Protein AF-A0A821XX60-F1 (afdb_monomer_lite)

Structure (mmCIF, N/CA/C/O backbone):
data_AF-A0A821XX60-F1
#
_entry.id   AF-A0A821XX60-F1
#
loop_
_atom_site.group_PDB
_atom_site.id
_atom_site.type_symbol
_atom_site.label_atom_id
_atom_site.label_alt_id
_atom_site.label_comp_id
_atom_site.label_asym_id
_atom_site.label_entity_id
_atom_site.label_seq_id
_atom_site.pdbx_PDB_ins_code
_atom_site.Cartn_x
_atom_site.Cartn_y
_atom_site.Cartn_z
_atom_site.occupancy
_atom_site.B_iso_or_equiv
_atom_site.auth_seq_id
_atom_site.auth_comp_id
_atom_site.auth_asym_id
_atom_site.auth_atom_id
_atom_site.pdbx_PDB_model_num
ATOM 1 N N . MET A 1 1 ? -17.515 -6.942 8.394 1.00 46.53 1 MET A N 1
ATOM 2 C CA . MET A 1 1 ? -17.947 -6.338 9.679 1.00 46.53 1 MET A CA 1
ATOM 3 C C . MET A 1 1 ? -17.124 -6.850 10.866 1.00 46.53 1 MET A C 1
ATOM 5 O O . MET A 1 1 ? -16.476 -6.029 11.494 1.00 46.53 1 MET A O 1
ATOM 9 N N . LYS A 1 2 ? -17.026 -8.169 11.127 1.00 46.78 2 LYS A N 1
ATOM 10 C CA . LYS A 1 2 ? -16.124 -8.728 12.170 1.00 46.78 2 LYS A CA 1
ATOM 11 C C . LYS A 1 2 ? -14.651 -8.303 12.018 1.00 46.78 2 LYS A C 1
ATOM 13 O O . LYS A 1 2 ? -14.027 -7.899 12.990 1.00 46.78 2 LYS A O 1
ATOM 18 N N . GLU A 1 3 ? -14.122 -8.317 10.793 1.00 57.22 3 GLU A N 1
ATOM 19 C CA . GLU A 1 3 ? -12.751 -7.854 10.503 1.00 57.22 3 GLU A CA 1
ATOM 20 C C . GLU A 1 3 ? -12.551 -6.354 10.753 1.00 57.22 3 GLU A C 1
ATOM 22 O O . GLU A 1 3 ? -11.466 -5.920 11.115 1.00 57.22 3 GLU A O 1
ATOM 27 N N . TRP A 1 4 ? -13.613 -5.562 10.614 1.00 56.38 4 TRP A N 1
ATOM 28 C CA . TRP A 1 4 ? -13.551 -4.116 10.792 1.00 56.38 4 TRP A CA 1
ATOM 29 C C . TRP A 1 4 ? -13.530 -3.721 12.273 1.00 56.38 4 TRP A C 1
ATOM 31 O O . TRP A 1 4 ? -12.749 -2.867 12.675 1.00 56.38 4 TRP A O 1
ATOM 41 N N . VAL A 1 5 ? -14.311 -4.413 13.107 1.00 59.12 5 VAL A N 1
ATOM 42 C CA . VAL A 1 5 ? -14.243 -4.261 14.571 1.00 59.12 5 VAL A CA 1
ATOM 43 C C . VAL A 1 5 ? -12.853 -4.652 15.091 1.00 59.12 5 VAL A C 1
ATOM 45 O O . VAL A 1 5 ? -12.283 -3.941 15.916 1.00 59.12 5 VAL A O 1
ATOM 48 N N . ARG A 1 6 ? -12.257 -5.721 14.541 1.00 63.69 6 ARG A N 1
ATOM 49 C CA . ARG A 1 6 ? -10.877 -6.133 14.851 1.00 63.69 6 ARG A CA 1
ATOM 50 C C . ARG A 1 6 ? -9.850 -5.063 14.462 1.00 63.69 6 ARG A C 1
ATOM 52 O O . ARG A 1 6 ? -9.006 -4.703 15.274 1.00 63.69 6 ARG A O 1
ATOM 59 N N . PHE A 1 7 ? -9.982 -4.505 13.258 1.00 70.00 7 PHE A N 1
ATOM 60 C CA . PHE A 1 7 ? -9.141 -3.414 12.765 1.00 70.00 7 PHE A CA 1
ATOM 61 C C . PHE A 1 7 ? -9.201 -2.164 13.665 1.00 70.00 7 PHE A C 1
ATOM 63 O O . PHE A 1 7 ? -8.168 -1.564 13.962 1.00 70.00 7 PHE A O 1
ATOM 70 N N . LEU A 1 8 ? -10.389 -1.782 14.149 1.00 60.97 8 LEU A N 1
ATOM 71 C CA . LEU A 1 8 ? -10.536 -0.652 15.075 1.00 60.97 8 LEU A CA 1
ATOM 72 C C . LEU A 1 8 ? -9.856 -0.902 16.430 1.00 60.97 8 LEU A C 1
ATOM 74 O O . LEU A 1 8 ? -9.211 0.008 16.957 1.00 60.97 8 LEU A O 1
ATOM 78 N N . ALA A 1 9 ? -9.969 -2.118 16.973 1.00 61.62 9 ALA A N 1
ATOM 79 C CA . ALA A 1 9 ? -9.335 -2.487 18.238 1.00 61.62 9 ALA A CA 1
ATOM 80 C C . ALA A 1 9 ? -7.797 -2.405 18.159 1.00 61.62 9 ALA A C 1
ATOM 82 O O . ALA A 1 9 ? -7.163 -1.855 19.061 1.00 61.62 9 ALA A O 1
ATOM 83 N N . GLU A 1 10 ? -7.206 -2.875 17.055 1.00 62.88 10 GLU A N 1
ATOM 84 C CA . GLU A 1 10 ? -5.754 -2.843 16.819 1.00 62.88 10 GLU A CA 1
ATOM 85 C C . GLU A 1 10 ? -5.210 -1.409 16.675 1.00 62.88 10 GLU A C 1
ATOM 87 O O . GLU A 1 10 ? -4.158 -1.075 17.221 1.00 62.88 10 GLU A O 1
ATOM 92 N N . HIS A 1 11 ? -5.942 -0.518 15.997 1.00 61.44 11 HIS A N 1
ATOM 93 C CA . HIS A 1 11 ? -5.505 0.867 15.784 1.00 61.44 11 HIS A CA 1
ATOM 94 C C . HIS A 1 11 ? -5.699 1.795 16.999 1.00 61.44 11 HIS A C 1
ATOM 96 O O . HIS A 1 11 ? -4.994 2.805 17.114 1.00 61.44 11 HIS A O 1
ATOM 102 N N . HIS A 1 12 ? -6.612 1.473 17.922 1.00 54.31 12 HIS A N 1
ATOM 103 C CA . HIS A 1 12 ? -6.788 2.240 19.160 1.00 54.31 12 HIS A CA 1
ATOM 104 C C . HIS A 1 12 ? -5.606 2.069 20.126 1.00 54.31 12 HIS A C 1
ATOM 106 O O . HIS A 1 12 ? -5.133 3.067 20.667 1.00 54.31 12 HIS A O 1
ATOM 112 N N . ASN A 1 13 ? -5.059 0.855 20.262 1.00 48.47 13 ASN A N 1
ATOM 113 C CA . ASN A 1 13 ? -3.889 0.596 21.115 1.00 48.47 13 ASN A CA 1
ATOM 114 C C . ASN A 1 13 ? -2.672 1.438 20.696 1.00 48.47 13 ASN A C 1
ATOM 116 O O . ASN A 1 13 ? -1.990 2.014 21.541 1.00 48.47 13 ASN A O 1
ATOM 120 N N . ASN A 1 14 ? -2.476 1.616 19.387 1.00 48.28 14 ASN A N 1
ATOM 121 C CA . ASN A 1 14 ? -1.435 2.498 18.851 1.00 48.28 14 ASN A CA 1
ATOM 122 C C . ASN A 1 14 ? -1.703 3.988 19.135 1.00 48.28 14 ASN A C 1
ATOM 124 O O . ASN A 1 14 ? -0.769 4.779 19.206 1.00 48.28 14 ASN A O 1
ATOM 128 N N . SER A 1 15 ? -2.968 4.396 19.284 1.00 46.03 15 SER A N 1
ATOM 129 C CA . SER A 1 15 ? -3.336 5.791 19.576 1.00 46.03 15 SER A CA 1
ATOM 130 C C . SER A 1 15 ? -3.219 6.127 21.070 1.00 46.03 15 SER A C 1
ATOM 132 O O . SER A 1 15 ? -2.835 7.245 21.403 1.00 46.03 15 SER A O 1
ATOM 134 N N . GLN A 1 16 ? -3.515 5.166 21.954 1.00 44.47 16 GLN A N 1
ATOM 135 C CA . GLN A 1 16 ? -3.357 5.283 23.411 1.00 44.47 16 GLN A CA 1
ATOM 136 C C . GLN A 1 16 ? -1.876 5.380 23.813 1.00 44.47 16 GLN A C 1
ATOM 138 O O . GLN A 1 16 ? -1.514 6.305 24.535 1.00 44.47 16 GLN A O 1
ATOM 143 N N . GLN A 1 17 ? -0.996 4.545 23.237 1.00 49.28 17 GLN A N 1
ATOM 144 C CA . GLN A 1 17 ? 0.460 4.658 23.445 1.00 49.28 17 GLN A CA 1
ATOM 145 C C . GLN A 1 17 ? 0.992 6.062 23.108 1.00 49.28 17 GLN A C 1
ATOM 147 O O . GLN A 1 17 ? 1.769 6.639 23.864 1.00 49.28 17 GLN A O 1
ATOM 152 N N . LEU A 1 18 ? 0.507 6.665 22.018 1.00 45.53 18 LEU A N 1
ATOM 153 C CA . LEU A 1 18 ? 0.908 8.014 21.602 1.00 45.53 18 LEU A CA 1
ATOM 154 C C . LEU A 1 18 ? 0.375 9.134 22.518 1.00 45.53 18 LEU A C 1
ATOM 156 O O . LEU A 1 18 ? 0.950 10.225 22.545 1.00 45.53 18 LEU A O 1
ATOM 160 N N . LEU A 1 19 ? -0.730 8.908 23.238 1.00 42.19 19 LEU A N 1
ATOM 161 C CA . LEU A 1 19 ? -1.281 9.853 24.219 1.00 42.19 19 LEU A CA 1
ATOM 162 C C . LEU A 1 19 ? -0.549 9.749 25.565 1.00 42.19 19 LEU A C 1
ATOM 164 O O . LEU A 1 19 ? -0.209 10.781 26.150 1.00 42.19 19 LEU A O 1
ATOM 168 N N . GLU A 1 20 ? -0.225 8.534 26.011 1.00 46.66 20 GLU A N 1
ATOM 169 C CA . GLU A 1 20 ? 0.574 8.283 27.218 1.00 46.66 20 GLU A CA 1
ATOM 170 C C . GLU A 1 20 ? 1.999 8.846 27.088 1.00 46.66 20 GLU A C 1
ATOM 172 O O . GLU A 1 20 ? 2.471 9.557 27.981 1.00 46.66 20 GLU A O 1
ATOM 177 N N . GLU A 1 21 ? 2.648 8.660 25.932 1.00 47.72 21 GLU A N 1
ATOM 178 C CA . GLU A 1 21 ? 3.950 9.270 25.620 1.00 47.72 21 GLU A CA 1
ATOM 179 C C . GLU A 1 21 ? 3.901 10.809 25.640 1.00 47.72 21 GLU A C 1
ATOM 181 O O . GLU A 1 21 ? 4.891 11.478 25.957 1.00 47.72 21 GLU A O 1
ATOM 186 N N . ARG A 1 22 ? 2.747 11.412 25.335 1.00 47.19 22 ARG A N 1
ATOM 187 C CA . ARG A 1 22 ? 2.568 12.871 25.350 1.00 47.19 22 ARG A CA 1
ATOM 188 C C . ARG A 1 22 ? 2.424 13.424 26.763 1.00 47.19 22 ARG A C 1
ATOM 190 O O . ARG A 1 22 ? 3.045 14.440 27.076 1.00 47.19 22 ARG A O 1
ATOM 197 N N . ASN A 1 23 ? 1.651 12.747 27.609 1.00 40.91 23 ASN A N 1
ATOM 198 C CA . ASN A 1 23 ? 1.449 13.144 29.002 1.00 40.91 23 ASN A CA 1
ATOM 199 C C . ASN A 1 23 ? 2.732 12.966 29.828 1.00 40.91 23 ASN A C 1
ATOM 201 O O . ASN A 1 23 ? 3.077 13.843 30.621 1.00 40.91 23 ASN A O 1
ATOM 205 N N . PHE A 1 24 ? 3.511 11.913 29.564 1.00 39.94 24 PHE A N 1
ATOM 206 C CA . PHE A 1 24 ? 4.816 11.701 30.199 1.00 39.94 24 PHE A CA 1
ATOM 207 C C . PHE A 1 24 ? 5.825 12.825 29.875 1.00 39.94 24 PHE A C 1
ATOM 209 O O . PHE A 1 24 ? 6.564 13.300 30.744 1.00 39.94 24 PHE A O 1
ATOM 216 N N . ASN A 1 25 ? 5.810 13.330 28.637 1.00 40.84 25 ASN A N 1
ATOM 217 C CA . ASN A 1 25 ? 6.680 14.430 28.215 1.00 40.84 25 ASN A CA 1
ATOM 218 C C . ASN A 1 25 ? 6.268 15.803 28.783 1.00 40.84 25 ASN A C 1
ATOM 220 O O . ASN A 1 25 ? 7.136 16.651 28.978 1.00 40.84 25 ASN A O 1
ATOM 224 N N . GLN A 1 26 ? 4.986 16.035 29.094 1.00 43.69 26 GLN A N 1
ATOM 225 C CA . GLN A 1 26 ? 4.540 17.294 29.711 1.00 43.69 26 GLN A CA 1
ATOM 226 C C . GLN A 1 26 ? 4.871 17.369 31.208 1.00 43.69 26 GLN A C 1
ATOM 228 O O . GLN A 1 26 ? 5.333 18.413 31.676 1.00 43.69 26 GLN A O 1
ATOM 233 N N . VAL A 1 27 ? 4.729 16.259 31.942 1.00 40.88 27 VAL A N 1
ATOM 234 C CA . VAL A 1 27 ? 5.074 16.186 33.376 1.00 40.88 27 VAL A CA 1
ATOM 235 C C . VAL A 1 27 ? 6.574 16.413 33.600 1.00 40.88 27 VAL A C 1
ATOM 237 O O . VAL A 1 27 ? 6.966 17.116 34.529 1.00 40.88 27 VAL A O 1
ATOM 240 N N . THR A 1 28 ? 7.423 15.922 32.694 1.00 38.03 28 THR A N 1
ATOM 241 C CA . THR A 1 28 ? 8.887 16.062 32.809 1.00 38.03 28 THR A CA 1
ATOM 242 C C . THR A 1 28 ? 9.370 17.507 32.599 1.00 38.03 28 THR A C 1
ATOM 244 O O . THR A 1 28 ? 10.406 17.899 33.129 1.00 38.03 28 THR A O 1
ATOM 247 N N . THR A 1 29 ? 8.613 18.345 31.880 1.00 41.84 29 THR A N 1
ATOM 248 C CA . THR A 1 29 ? 9.009 19.741 31.602 1.00 41.84 29 THR A CA 1
ATOM 249 C C . THR A 1 29 ? 8.655 20.754 32.694 1.00 41.84 29 THR A C 1
ATOM 251 O O . THR A 1 29 ? 9.154 21.876 32.642 1.00 41.84 29 THR A O 1
ATOM 254 N N . GLN A 1 30 ? 7.843 20.396 33.695 1.00 36.28 30 GLN A N 1
ATOM 255 C CA . GLN A 1 30 ? 7.421 21.341 34.744 1.00 36.28 30 GLN A CA 1
ATOM 256 C C . GLN A 1 30 ? 8.256 21.278 36.039 1.00 36.28 30 GLN A C 1
ATOM 258 O O . GLN A 1 30 ? 8.119 22.162 36.880 1.00 36.28 30 GLN A O 1
ATOM 263 N N . SER A 1 31 ? 9.156 20.301 36.207 1.00 35.28 31 SER A N 1
ATOM 264 C CA . SER A 1 31 ? 9.874 20.090 37.482 1.00 35.28 31 SER A CA 1
ATOM 265 C C . SER A 1 31 ? 11.308 20.632 37.561 1.00 35.28 31 SER A C 1
ATOM 267 O O . SER A 1 31 ? 11.978 20.400 38.562 1.00 35.28 31 SER A O 1
ATOM 269 N N . THR A 1 32 ? 11.801 21.393 36.581 1.00 37.06 32 THR A N 1
ATOM 270 C CA . THR A 1 32 ? 13.171 21.946 36.633 1.00 37.06 32 THR A CA 1
ATOM 271 C C . THR A 1 32 ? 13.231 23.415 36.234 1.00 37.06 32 THR A C 1
ATOM 273 O O . THR A 1 32 ? 13.790 23.752 35.196 1.00 37.06 32 THR A O 1
ATOM 276 N N . VAL A 1 33 ? 12.692 24.304 37.073 1.00 33.56 33 VAL A N 1
ATOM 277 C CA . VAL A 1 33 ? 13.124 25.712 37.123 1.00 33.56 33 VAL A CA 1
ATOM 278 C C . VAL A 1 33 ? 13.098 26.194 38.578 1.00 33.56 33 VAL A C 1
ATOM 280 O O . VAL A 1 33 ? 12.162 26.853 39.019 1.00 33.56 33 VAL A O 1
ATOM 283 N N . THR A 1 34 ? 14.141 25.874 39.342 1.00 32.53 34 THR A N 1
ATOM 284 C CA . THR A 1 34 ? 14.516 26.655 40.529 1.00 32.53 34 THR A CA 1
ATOM 285 C C . THR A 1 34 ? 15.652 27.589 40.142 1.00 32.53 34 THR A C 1
ATOM 287 O O . THR A 1 34 ? 16.763 27.156 39.845 1.00 32.53 34 THR A O 1
ATOM 290 N N . PHE A 1 35 ? 15.324 28.879 40.112 1.00 33.50 35 PHE A N 1
ATOM 291 C CA . PHE A 1 35 ? 16.240 29.999 39.942 1.00 33.50 35 PHE A CA 1
ATOM 292 C C . PHE A 1 35 ? 17.265 30.055 41.084 1.00 33.50 35 PHE A C 1
ATOM 294 O O . PHE A 1 35 ? 16.922 29.922 42.258 1.00 33.50 35 PHE A O 1
ATOM 301 N N . SER A 1 36 ? 18.516 30.352 40.746 1.00 32.47 36 SER A N 1
ATOM 302 C CA . SER A 1 36 ? 19.478 30.973 41.657 1.00 32.47 36 SER A CA 1
ATOM 303 C C . SER A 1 36 ? 20.281 31.992 40.859 1.00 32.47 36 SER A C 1
ATOM 305 O O . SER A 1 36 ? 21.117 31.633 40.037 1.00 32.47 36 SER A O 1
ATOM 307 N N . ASN A 1 37 ? 19.960 33.266 41.080 1.00 31.83 37 ASN A N 1
ATOM 308 C CA . ASN A 1 37 ? 20.753 34.409 40.649 1.00 31.83 37 ASN A CA 1
ATOM 309 C C . ASN A 1 37 ? 21.725 34.763 41.775 1.00 31.83 37 ASN A C 1
ATOM 311 O O . ASN A 1 37 ? 21.288 34.930 42.910 1.00 31.83 37 ASN A O 1
ATOM 315 N N . ASN A 1 38 ? 22.999 34.950 41.442 1.00 31.31 38 ASN A N 1
ATOM 316 C CA . ASN A 1 38 ? 23.934 35.775 42.200 1.00 31.31 38 ASN A CA 1
ATOM 317 C C . ASN A 1 38 ? 24.937 36.407 41.218 1.00 31.31 38 ASN A C 1
ATOM 319 O O . ASN A 1 38 ? 25.538 35.686 40.428 1.00 31.31 38 ASN A O 1
ATOM 323 N N . TYR A 1 39 ? 24.991 37.750 41.239 1.00 29.59 39 TYR A N 1
ATOM 324 C CA . TYR A 1 39 ? 26.168 38.644 41.332 1.00 29.59 39 TYR A CA 1
ATOM 325 C C . TYR A 1 39 ? 27.536 38.100 40.832 1.00 29.59 39 TYR A C 1
ATOM 327 O O . TYR A 1 39 ? 27.897 36.978 41.156 1.00 29.59 39 TYR A O 1
ATOM 335 N N . GLN A 1 40 ? 28.414 38.829 40.126 1.00 30.59 40 GLN A N 1
ATOM 336 C CA . GLN A 1 40 ? 28.739 40.264 40.161 1.00 30.59 40 GLN A CA 1
ATOM 337 C C . GLN A 1 40 ? 29.706 40.635 39.007 1.00 30.59 40 GLN A C 1
ATOM 339 O O . GLN A 1 40 ? 30.333 39.753 38.423 1.00 30.59 40 GLN A O 1
ATOM 344 N N . ASP A 1 41 ? 29.803 41.941 38.740 1.00 30.70 41 ASP A N 1
ATOM 345 C CA . ASP A 1 41 ? 30.734 42.673 37.864 1.00 30.70 41 ASP A CA 1
ATOM 346 C C . ASP A 1 41 ? 32.224 42.286 37.965 1.00 30.70 41 ASP A C 1
ATOM 348 O O . ASP A 1 41 ? 32.692 41.915 39.038 1.00 30.70 41 ASP A O 1
ATOM 352 N N . ASP A 1 42 ? 32.980 42.462 36.868 1.00 31.88 42 ASP A N 1
ATOM 353 C CA . ASP A 1 42 ? 33.986 43.544 36.739 1.00 31.88 42 ASP A CA 1
ATOM 354 C C . ASP A 1 42 ? 34.873 43.406 35.474 1.00 31.88 42 ASP A C 1
ATOM 356 O O . ASP A 1 42 ? 35.440 42.347 35.234 1.00 31.88 42 ASP A O 1
ATOM 360 N N . THR A 1 43 ? 35.024 44.529 34.738 1.00 34.69 43 THR A N 1
ATOM 361 C CA . THR A 1 43 ? 36.245 45.104 34.083 1.00 34.69 43 THR A CA 1
ATOM 362 C C . THR A 1 43 ? 37.148 44.217 33.182 1.00 34.69 43 THR A C 1
ATOM 364 O O . THR A 1 43 ? 37.315 43.036 33.412 1.00 34.69 43 THR A O 1
ATOM 367 N N . SER A 1 44 ? 37.891 44.643 32.154 1.00 33.38 44 SER A N 1
ATOM 368 C CA . SER A 1 44 ? 38.169 45.890 31.426 1.00 33.38 44 SER A CA 1
ATOM 369 C C . SER A 1 44 ? 39.169 45.552 30.294 1.00 33.38 44 SER A C 1
ATOM 371 O O . SER A 1 44 ? 40.077 44.767 30.530 1.00 33.38 44 SER A O 1
ATOM 373 N N . ALA A 1 45 ? 39.029 46.223 29.143 1.00 32.81 45 ALA A N 1
ATOM 374 C CA . ALA A 1 45 ? 40.072 46.823 28.283 1.00 32.81 45 ALA A CA 1
ATOM 375 C C . ALA A 1 45 ? 41.244 46.018 27.637 1.00 32.81 45 ALA A C 1
ATOM 377 O O . ALA A 1 45 ? 41.962 45.286 28.304 1.00 32.81 45 ALA A O 1
ATOM 378 N N . LEU A 1 46 ? 41.519 46.411 26.369 1.00 34.22 46 LEU A N 1
ATOM 379 C CA . LEU A 1 46 ? 42.802 46.391 25.613 1.00 34.22 46 LEU A CA 1
ATOM 380 C C . LEU A 1 46 ? 43.292 44.997 25.137 1.00 34.22 46 LEU A C 1
ATOM 382 O O . LEU A 1 46 ? 43.085 44.002 25.806 1.00 34.22 46 LEU A O 1
ATOM 386 N N . ASP A 1 47 ? 43.943 44.789 23.992 1.00 31.64 47 ASP A N 1
ATOM 387 C CA . ASP A 1 47 ? 44.442 45.665 22.939 1.00 31.64 47 ASP A CA 1
ATOM 388 C C . ASP A 1 47 ? 44.667 44.853 21.639 1.00 31.64 47 ASP A C 1
ATOM 390 O O . ASP A 1 47 ? 44.598 43.627 21.591 1.00 31.64 47 ASP A O 1
ATOM 394 N N . SER A 1 48 ? 44.938 45.624 20.603 1.00 31.75 48 SER A N 1
ATOM 395 C CA . SER A 1 48 ? 45.312 45.390 19.210 1.00 31.75 48 SER A CA 1
ATOM 396 C C . SER A 1 48 ? 46.349 44.301 18.803 1.00 31.75 48 SER A C 1
ATOM 398 O O . SER A 1 48 ? 47.287 43.964 19.513 1.00 31.75 48 SER A O 1
ATOM 400 N N . SER A 1 49 ? 46.231 43.908 17.518 1.00 31.42 49 SER A N 1
ATOM 401 C CA . SER A 1 49 ? 47.313 43.843 16.502 1.00 31.42 49 SER A CA 1
ATOM 402 C C . SER A 1 49 ? 47.916 42.492 16.030 1.00 31.42 49 SER A C 1
ATOM 404 O O . SER A 1 49 ? 48.690 41.839 16.717 1.00 31.42 49 SER A O 1
ATOM 406 N N . THR A 1 50 ? 47.711 42.257 14.719 1.00 32.41 50 THR A N 1
ATOM 407 C CA . THR A 1 50 ? 48.669 41.861 13.645 1.00 32.41 50 THR A CA 1
ATOM 408 C C . THR A 1 50 ? 49.199 40.431 13.440 1.00 32.41 50 THR A C 1
ATOM 410 O O . THR A 1 50 ? 49.907 39.898 14.280 1.00 32.41 50 THR A O 1
ATOM 413 N N . ASN A 1 51 ? 49.016 39.995 12.174 1.00 29.38 51 ASN A N 1
ATOM 414 C CA . ASN A 1 51 ? 49.935 39.291 11.251 1.00 29.38 51 ASN A CA 1
ATOM 415 C C . ASN A 1 51 ? 50.482 37.919 11.697 1.00 29.38 51 ASN A C 1
ATOM 417 O O . ASN A 1 51 ? 51.072 37.770 12.752 1.00 29.38 51 ASN A O 1
ATOM 421 N N . SER A 1 52 ? 50.467 36.859 10.890 1.00 33.34 52 SER A N 1
ATOM 422 C CA . SER A 1 52 ? 51.119 36.767 9.575 1.00 33.34 52 SER A CA 1
ATOM 423 C C . SER A 1 52 ? 50.938 35.356 8.996 1.00 33.34 52 SER A C 1
ATOM 425 O O . SER A 1 52 ? 50.829 34.380 9.737 1.00 33.34 52 SER A O 1
ATOM 427 N N . ASP A 1 53 ? 50.940 35.275 7.668 1.00 34.50 53 ASP A N 1
ATOM 428 C CA . ASP A 1 53 ? 51.027 34.060 6.861 1.00 34.50 53 ASP A CA 1
ATOM 429 C C . ASP A 1 53 ? 52.282 33.229 7.163 1.00 34.50 53 ASP A C 1
ATOM 431 O O . ASP A 1 53 ? 53.378 33.785 7.225 1.00 34.50 53 ASP A O 1
ATOM 435 N N . VAL A 1 54 ? 52.156 31.896 7.193 1.00 38.47 54 VAL A N 1
ATOM 436 C CA . VAL A 1 54 ? 53.237 30.988 6.770 1.00 38.47 54 VAL A CA 1
ATOM 437 C C . VAL A 1 54 ? 52.651 29.800 6.005 1.00 38.47 54 VAL A C 1
ATOM 439 O O . VAL A 1 54 ? 51.849 29.016 6.508 1.00 38.47 54 VAL A O 1
ATOM 442 N N . VAL A 1 55 ? 53.105 29.705 4.760 1.00 36.16 55 VAL A N 1
ATOM 443 C CA . VAL A 1 55 ? 52.962 28.620 3.788 1.00 36.16 55 VAL A CA 1
ATOM 444 C C . VAL A 1 55 ? 53.874 27.443 4.164 1.00 36.16 55 VAL A C 1
ATOM 446 O O . VAL A 1 55 ? 55.010 27.672 4.564 1.00 36.16 55 VAL A O 1
ATOM 449 N N . ASN A 1 56 ? 53.413 26.201 3.974 1.00 32.53 56 ASN A N 1
ATOM 450 C CA . ASN A 1 56 ? 54.216 25.052 3.504 1.00 32.53 56 ASN A CA 1
ATOM 451 C C . ASN A 1 56 ? 53.272 23.853 3.289 1.00 32.53 56 ASN A C 1
ATOM 453 O O . ASN A 1 56 ? 52.611 23.405 4.217 1.00 32.53 56 ASN A O 1
ATOM 457 N N . GLU A 1 57 ? 52.933 23.487 2.054 1.00 32.03 57 GLU A N 1
ATOM 458 C CA . GLU A 1 57 ? 53.688 22.658 1.097 1.00 32.03 57 GLU A CA 1
ATOM 459 C C . GLU A 1 57 ? 53.766 21.148 1.422 1.00 32.03 57 GLU A C 1
ATOM 461 O O . GLU A 1 57 ? 54.342 20.732 2.420 1.00 32.03 57 GLU A O 1
ATOM 466 N N . LYS A 1 58 ? 53.316 20.376 0.414 1.00 36.25 58 LYS A N 1
ATOM 467 C CA . LYS A 1 58 ? 53.817 19.075 -0.082 1.00 36.25 58 LYS A CA 1
ATOM 468 C C . LYS A 1 58 ? 53.180 17.756 0.397 1.00 36.25 58 LYS A C 1
ATOM 470 O O . LYS A 1 58 ? 53.482 17.211 1.446 1.00 36.25 58 LYS A O 1
ATOM 475 N N . ASN A 1 59 ? 52.409 17.205 -0.551 1.00 29.77 59 ASN A N 1
ATOM 476 C CA . ASN A 1 59 ? 52.616 15.921 -1.242 1.00 29.77 59 ASN A CA 1
ATOM 477 C C . ASN A 1 59 ? 52.828 14.642 -0.422 1.00 29.77 59 ASN A C 1
ATOM 479 O O . ASN A 1 59 ? 53.923 14.414 0.079 1.00 29.77 59 ASN A O 1
ATOM 483 N N . ILE A 1 60 ? 51.887 13.695 -0.554 1.00 32.16 60 ILE A N 1
ATOM 484 C CA . ILE A 1 60 ? 52.211 12.260 -0.630 1.00 32.16 60 ILE A CA 1
ATOM 485 C C . ILE A 1 60 ? 51.429 11.619 -1.787 1.00 32.16 60 ILE A C 1
ATOM 487 O O . ILE A 1 60 ? 50.208 11.722 -1.888 1.00 32.16 60 ILE A O 1
ATOM 491 N N . ILE A 1 61 ? 52.195 10.983 -2.673 1.00 32.97 61 ILE A N 1
ATOM 492 C CA . ILE A 1 61 ? 51.815 10.253 -3.883 1.00 32.97 61 ILE A CA 1
ATOM 493 C C . ILE A 1 61 ? 51.755 8.748 -3.555 1.00 32.97 61 ILE A C 1
ATOM 495 O O . ILE A 1 61 ? 52.724 8.190 -3.060 1.00 32.97 61 ILE A O 1
ATOM 499 N N . VAL A 1 62 ? 50.606 8.134 -3.858 1.00 30.91 62 VAL A N 1
ATOM 500 C CA . VAL A 1 62 ? 50.387 6.894 -4.642 1.00 30.91 62 VAL A CA 1
ATOM 501 C C . VAL A 1 62 ? 51.134 5.583 -4.275 1.00 30.91 62 VAL A C 1
ATOM 503 O O . VAL A 1 62 ? 52.331 5.433 -4.486 1.00 30.91 62 VAL A O 1
ATOM 506 N N . SER A 1 63 ? 50.299 4.563 -4.005 1.00 30.72 63 SER A N 1
ATOM 507 C CA . SER A 1 63 ? 50.291 3.167 -4.523 1.00 30.72 63 SER A CA 1
ATOM 508 C C . SER A 1 63 ? 50.956 1.976 -3.812 1.00 30.72 63 SER A C 1
ATOM 510 O O . SER A 1 63 ? 52.091 2.046 -3.356 1.00 30.72 63 SER A O 1
ATOM 512 N N . LYS A 1 64 ? 50.216 0.854 -3.987 1.00 33.50 64 LYS A N 1
ATOM 513 C CA . LYS A 1 64 ? 50.528 -0.599 -3.987 1.00 33.50 64 LYS A CA 1
ATOM 514 C C . LYS A 1 64 ? 50.048 -1.313 -2.717 1.00 33.50 64 LYS A C 1
ATOM 516 O O . LYS A 1 64 ? 50.512 -0.991 -1.636 1.00 33.50 64 LYS A O 1
ATOM 521 N N . VAL A 1 65 ? 48.972 -2.117 -2.726 1.00 38.28 65 VAL A N 1
ATOM 522 C CA . VAL A 1 65 ? 48.678 -3.350 -3.503 1.00 38.28 65 VAL A CA 1
ATOM 523 C C . VAL A 1 65 ? 49.865 -4.299 -3.496 1.00 38.28 65 VAL A C 1
ATOM 525 O O . VAL A 1 65 ? 50.798 -4.070 -4.252 1.00 38.28 65 VAL A O 1
ATOM 528 N N . ASP A 1 66 ? 49.783 -5.333 -2.661 1.00 37.28 66 ASP A N 1
ATOM 529 C CA . ASP A 1 66 ? 50.070 -6.710 -3.058 1.00 37.28 66 ASP A CA 1
ATOM 530 C C . ASP A 1 66 ? 49.319 -7.694 -2.146 1.00 37.28 66 ASP A C 1
ATOM 532 O O . ASP A 1 66 ? 49.037 -7.425 -0.976 1.00 37.28 66 ASP A O 1
ATOM 536 N N . GLU A 1 67 ? 48.914 -8.781 -2.788 1.00 40.94 67 GLU A N 1
ATOM 537 C CA . GLU A 1 67 ? 48.026 -9.859 -2.366 1.00 40.94 67 GLU A CA 1
ATOM 538 C C . GLU A 1 67 ? 48.739 -10.941 -1.534 1.00 40.94 67 GLU A C 1
ATOM 540 O O . GLU A 1 67 ? 49.964 -11.042 -1.564 1.00 40.94 67 GLU A O 1
ATOM 545 N N . ASN A 1 68 ? 47.921 -11.774 -0.864 1.00 38.50 68 ASN A N 1
ATOM 546 C CA . ASN A 1 68 ? 48.067 -13.213 -0.527 1.00 38.50 68 ASN A CA 1
ATOM 547 C C . ASN A 1 68 ? 47.566 -13.448 0.911 1.00 38.50 68 ASN A C 1
ATOM 549 O O . ASN A 1 68 ? 48.209 -13.028 1.863 1.00 38.50 68 ASN A O 1
ATOM 553 N N . LYS A 1 69 ? 46.325 -13.889 1.161 1.00 43.69 69 LYS A N 1
ATOM 554 C CA . LYS A 1 69 ? 45.630 -15.147 0.809 1.00 43.69 69 LYS A CA 1
ATOM 555 C C . LYS A 1 69 ? 46.206 -16.358 1.547 1.00 43.69 69 LYS A C 1
ATOM 557 O O . LYS A 1 69 ? 47.140 -16.973 1.061 1.00 43.69 69 LYS A O 1
ATOM 562 N N . GLU A 1 70 ? 45.568 -16.703 2.661 1.00 45.34 70 GLU A N 1
ATOM 563 C CA . GLU A 1 70 ? 45.270 -18.079 3.077 1.00 45.34 70 GLU A CA 1
ATOM 564 C C . GLU A 1 70 ? 44.355 -18.011 4.302 1.00 45.34 70 GLU A C 1
ATOM 566 O O . GLU A 1 70 ? 44.791 -17.599 5.365 1.00 45.34 70 GLU A O 1
ATOM 571 N N . ASN A 1 71 ? 43.081 -18.355 4.119 1.00 41.34 71 ASN A N 1
ATOM 572 C CA . ASN A 1 71 ? 42.217 -18.918 5.153 1.00 41.34 71 ASN A CA 1
ATOM 573 C C . ASN A 1 71 ? 41.295 -19.886 4.408 1.00 41.34 71 ASN A C 1
ATOM 575 O O . ASN A 1 71 ? 40.463 -19.464 3.602 1.00 41.34 71 ASN A O 1
ATOM 579 N N . ASN A 1 72 ? 41.556 -21.177 4.597 1.00 46.94 72 ASN A N 1
ATOM 580 C CA . ASN A 1 72 ? 40.594 -22.234 4.336 1.00 46.94 72 ASN A CA 1
ATOM 581 C C . ASN A 1 72 ? 39.696 -22.272 5.568 1.00 46.94 72 ASN A C 1
ATOM 583 O O . ASN A 1 72 ? 40.127 -22.778 6.601 1.00 46.94 72 ASN A O 1
ATOM 587 N N . ASP A 1 73 ? 38.503 -21.706 5.451 1.00 46.19 73 ASP A N 1
ATOM 588 C CA . ASP A 1 73 ? 37.413 -21.995 6.368 1.00 46.19 73 ASP A CA 1
ATOM 589 C C . ASP A 1 73 ? 36.423 -22.866 5.591 1.00 46.19 73 ASP A C 1
ATOM 591 O O . ASP A 1 73 ? 35.933 -22.486 4.524 1.00 46.19 73 ASP A O 1
ATOM 595 N N . ASP A 1 74 ? 36.251 -24.087 6.095 1.00 51.97 74 ASP A N 1
ATOM 596 C CA . ASP A 1 74 ? 35.202 -25.025 5.720 1.00 51.97 74 ASP A CA 1
ATOM 597 C C . ASP A 1 74 ? 33.855 -24.398 6.107 1.00 51.97 74 ASP A C 1
ATOM 599 O O . ASP A 1 74 ? 33.376 -24.570 7.228 1.00 51.97 74 ASP A O 1
ATOM 603 N N . ASP A 1 75 ? 33.276 -23.620 5.196 1.00 47.75 75 ASP A N 1
ATOM 604 C CA . ASP A 1 75 ? 31.913 -23.122 5.327 1.00 47.75 75 ASP A CA 1
ATOM 605 C C . ASP A 1 75 ? 30.951 -24.166 4.754 1.00 47.75 75 ASP A C 1
ATOM 607 O O . ASP A 1 75 ? 31.042 -24.557 3.588 1.00 47.75 75 ASP A O 1
ATOM 611 N N . ASP A 1 76 ? 30.028 -24.610 5.604 1.00 49.59 76 ASP A N 1
ATOM 612 C CA . ASP A 1 76 ? 28.833 -25.353 5.235 1.00 49.59 76 ASP A CA 1
ATOM 613 C C . ASP A 1 76 ? 28.160 -24.676 4.027 1.00 49.59 76 ASP A C 1
ATOM 615 O O . ASP A 1 76 ? 27.569 -23.600 4.151 1.00 49.59 76 ASP A O 1
ATOM 619 N N . ASP A 1 77 ? 28.259 -25.307 2.851 1.00 51.41 77 ASP A N 1
ATOM 620 C CA . ASP A 1 77 ? 27.536 -24.923 1.639 1.00 51.41 77 ASP A CA 1
ATOM 621 C C . ASP A 1 77 ? 26.026 -25.105 1.886 1.00 51.41 77 ASP A C 1
ATOM 623 O O . ASP A 1 77 ? 25.403 -26.081 1.458 1.00 51.41 77 ASP A O 1
ATOM 627 N N . GLU A 1 78 ? 25.405 -24.153 2.588 1.00 58.22 78 GLU A N 1
ATOM 628 C CA . GLU A 1 78 ? 23.976 -23.906 2.470 1.00 58.22 78 GLU A CA 1
ATOM 629 C C . GLU A 1 78 ? 23.712 -23.614 0.991 1.00 58.22 78 GLU A C 1
ATOM 631 O O . GLU A 1 78 ? 23.989 -22.522 0.486 1.00 58.22 78 GLU A O 1
ATOM 636 N N . GLU A 1 79 ? 23.226 -24.636 0.282 1.00 55.12 79 GLU A N 1
ATOM 637 C CA . GLU A 1 79 ? 22.799 -24.590 -1.112 1.00 55.12 79 GLU A CA 1
ATOM 638 C C . GLU A 1 79 ? 22.021 -23.291 -1.349 1.00 55.12 79 GLU A C 1
ATOM 640 O O . GLU A 1 79 ? 20.884 -23.123 -0.900 1.00 55.12 79 GLU A O 1
ATOM 645 N N . SER A 1 80 ? 22.668 -22.326 -2.012 1.00 58.94 80 SER A N 1
ATOM 646 C CA . SER A 1 80 ? 22.067 -21.024 -2.265 1.00 58.94 80 SER A CA 1
ATOM 647 C C . SER A 1 80 ? 20.778 -21.246 -3.047 1.00 58.94 80 SER A C 1
ATOM 649 O O . SER A 1 80 ? 20.806 -21.609 -4.222 1.00 58.94 80 SER A O 1
ATOM 651 N N . SER A 1 81 ? 19.638 -21.018 -2.394 1.00 78.00 81 SER A N 1
ATOM 652 C CA . SER A 1 81 ? 18.305 -21.233 -2.972 1.00 78.00 81 SER A CA 1
ATOM 653 C C . SER A 1 81 ? 18.059 -20.392 -4.231 1.00 78.00 81 SER A C 1
ATOM 655 O O . SER A 1 81 ? 17.121 -20.648 -4.986 1.00 78.00 81 SER A O 1
ATOM 657 N N . PHE A 1 82 ? 18.903 -19.385 -4.477 1.00 85.44 82 PHE A N 1
ATOM 658 C CA . PHE A 1 82 ? 18.799 -18.491 -5.613 1.00 85.44 82 PHE A CA 1
ATOM 659 C C . PHE A 1 82 ? 19.426 -19.094 -6.884 1.00 85.44 82 PHE A C 1
ATOM 661 O O . PHE A 1 82 ? 20.609 -19.440 -6.896 1.00 85.44 82 PHE A O 1
ATOM 668 N N . PRO A 1 83 ? 18.694 -19.139 -8.009 1.00 85.25 83 PRO A N 1
ATOM 669 C CA . PRO A 1 83 ? 19.188 -19.749 -9.232 1.00 85.25 83 PRO A CA 1
ATOM 670 C C . PRO A 1 83 ? 20.332 -18.937 -9.846 1.00 85.25 83 PRO A C 1
ATOM 672 O O . PRO A 1 83 ? 20.310 -17.705 -9.889 1.00 85.25 83 PRO A O 1
ATOM 675 N N . HIS A 1 84 ? 21.299 -19.635 -10.445 1.00 81.38 84 HIS A N 1
ATOM 676 C CA . HIS A 1 84 ? 22.400 -18.989 -11.168 1.00 81.38 84 HIS A CA 1
ATOM 677 C C . HIS A 1 84 ? 21.893 -18.073 -12.303 1.00 81.38 84 HIS A C 1
ATOM 679 O O . HIS A 1 84 ? 22.452 -17.004 -12.569 1.00 81.38 84 HIS A O 1
ATOM 685 N N . ILE A 1 85 ? 20.779 -18.456 -12.939 1.00 88.06 85 ILE A N 1
ATOM 686 C CA . ILE A 1 85 ? 20.061 -17.658 -13.936 1.00 88.06 85 ILE A CA 1
ATOM 687 C C . ILE A 1 85 ? 18.654 -17.387 -13.413 1.00 88.06 85 ILE A C 1
ATOM 689 O O . ILE A 1 85 ? 17.822 -18.288 -13.346 1.00 88.06 85 ILE A O 1
ATOM 693 N N . TYR A 1 86 ? 18.383 -16.131 -13.076 1.00 93.31 86 TYR A N 1
ATOM 694 C CA . TYR A 1 86 ? 17.071 -15.709 -12.615 1.00 93.31 86 TYR A CA 1
ATOM 695 C C . TYR A 1 86 ? 16.075 -15.653 -13.778 1.00 93.31 86 TYR A C 1
ATOM 697 O O . TYR A 1 86 ? 16.366 -15.095 -14.842 1.00 93.31 86 TYR A O 1
ATOM 705 N N . VAL A 1 87 ? 14.888 -16.210 -13.556 1.00 92.88 87 VAL A N 1
ATOM 706 C CA . VAL A 1 87 ? 13.745 -16.128 -14.468 1.00 92.88 87 VAL A CA 1
ATOM 707 C C . VAL A 1 87 ? 12.707 -15.222 -13.822 1.00 92.88 87 VAL A C 1
ATOM 709 O O . VAL A 1 87 ? 12.462 -15.320 -12.626 1.00 92.88 87 VAL A O 1
ATOM 712 N N . LEU A 1 88 ? 12.128 -14.313 -14.608 1.00 91.50 88 LEU A N 1
ATOM 713 C CA . LEU A 1 88 ? 11.118 -13.390 -14.097 1.00 91.50 88 LEU A CA 1
ATOM 714 C C . LEU A 1 88 ? 9.854 -14.140 -13.646 1.00 91.50 88 LEU A C 1
ATOM 716 O O . LEU A 1 88 ? 9.474 -15.115 -14.299 1.00 91.50 88 LEU A O 1
ATOM 720 N N . PRO A 1 89 ? 9.172 -13.645 -12.598 1.00 91.94 89 PRO A N 1
ATOM 721 C CA . PRO A 1 89 ? 7.907 -14.200 -12.143 1.00 91.94 89 PRO A CA 1
ATOM 722 C C . PRO A 1 89 ? 6.800 -13.964 -13.162 1.00 91.94 89 PRO A C 1
ATOM 724 O O . PRO A 1 89 ? 6.958 -13.212 -14.133 1.00 91.94 89 PRO A O 1
ATOM 727 N N . ASP A 1 90 ? 5.628 -14.535 -12.884 1.00 91.00 90 ASP A N 1
ATOM 728 C CA . ASP A 1 90 ? 4.449 -14.200 -13.662 1.00 91.00 90 ASP A CA 1
ATOM 729 C C . ASP A 1 90 ? 4.093 -12.716 -13.496 1.00 91.00 90 ASP A C 1
ATOM 731 O O . ASP A 1 90 ? 3.750 -12.232 -12.415 1.00 91.00 90 ASP A O 1
ATOM 735 N N . LEU A 1 91 ? 4.234 -11.962 -14.587 1.00 92.06 91 LEU A N 1
ATOM 736 C CA . LEU A 1 91 ? 4.096 -10.512 -14.542 1.00 92.06 91 LEU A CA 1
ATOM 737 C C . LEU A 1 91 ? 2.618 -10.089 -14.483 1.00 92.06 91 LEU A C 1
ATOM 739 O O . LEU A 1 91 ? 1.768 -10.710 -15.132 1.00 92.06 91 LEU A O 1
ATOM 743 N N . PRO A 1 92 ? 2.295 -8.973 -13.799 1.00 91.12 92 PRO A N 1
ATOM 744 C CA . PRO A 1 92 ? 0.948 -8.414 -13.813 1.00 91.12 92 PRO A CA 1
ATOM 745 C C . PRO A 1 92 ? 0.437 -8.188 -15.243 1.00 91.12 92 PRO A C 1
ATOM 747 O O . PRO A 1 92 ? 1.194 -7.737 -16.107 1.00 91.12 92 PRO A O 1
ATOM 750 N N . LEU A 1 93 ? -0.860 -8.424 -15.483 1.00 89.00 93 LEU A N 1
ATOM 751 C CA . LEU A 1 93 ? -1.482 -8.340 -16.818 1.00 89.00 93 LEU A CA 1
ATOM 752 C C . LEU A 1 93 ? -1.143 -7.035 -17.551 1.00 89.00 93 LEU A C 1
ATOM 754 O O . LEU A 1 93 ? -0.808 -7.046 -18.732 1.00 89.00 93 LEU A O 1
ATOM 758 N N . ARG A 1 94 ? -1.153 -5.912 -16.827 1.00 89.19 94 ARG A N 1
ATOM 759 C CA . ARG A 1 94 ? -0.797 -4.597 -17.370 1.00 89.19 94 ARG A CA 1
ATOM 760 C C . ARG A 1 94 ? 0.624 -4.559 -17.939 1.00 89.19 94 ARG A C 1
ATOM 762 O O . ARG A 1 94 ? 0.837 -3.983 -18.996 1.00 89.19 94 ARG A O 1
ATOM 769 N N . ILE A 1 95 ? 1.591 -5.168 -17.257 1.00 93.81 95 ILE A N 1
ATOM 770 C CA . ILE A 1 95 ? 2.980 -5.226 -17.725 1.00 93.81 95 ILE A CA 1
ATOM 771 C C . ILE A 1 95 ? 3.084 -6.124 -18.954 1.00 93.81 95 ILE A C 1
ATOM 773 O O . ILE A 1 95 ? 3.688 -5.719 -19.943 1.00 93.81 95 ILE A O 1
ATOM 777 N N . LYS A 1 96 ? 2.421 -7.288 -18.938 1.00 92.12 96 LYS A N 1
ATOM 778 C CA . LYS A 1 96 ? 2.348 -8.184 -20.102 1.00 92.12 96 LYS A CA 1
ATOM 779 C C . LYS A 1 96 ? 1.786 -7.470 -21.335 1.00 92.12 96 LYS A C 1
ATOM 781 O O . LYS A 1 96 ? 2.342 -7.612 -22.420 1.00 92.12 96 LYS A O 1
ATOM 786 N N . GLN A 1 97 ? 0.733 -6.666 -21.174 1.00 91.56 97 GLN A N 1
ATOM 787 C CA . GLN A 1 97 ? 0.140 -5.879 -22.262 1.00 91.56 97 GLN A CA 1
ATOM 788 C C . GLN A 1 97 ? 1.111 -4.835 -22.826 1.00 91.56 97 GLN A C 1
ATOM 790 O O . GLN A 1 97 ? 1.267 -4.762 -24.040 1.00 91.56 97 GLN A O 1
ATOM 795 N N . ILE A 1 98 ? 1.793 -4.067 -21.969 1.00 91.00 98 ILE A N 1
ATOM 796 C CA . ILE A 1 98 ? 2.771 -3.049 -22.399 1.00 91.00 98 ILE A CA 1
ATOM 797 C C . ILE A 1 98 ? 3.938 -3.706 -23.151 1.00 91.00 98 ILE A C 1
ATOM 799 O O . ILE A 1 98 ? 4.338 -3.231 -24.213 1.00 91.00 98 ILE A O 1
ATOM 803 N N . ILE A 1 99 ? 4.444 -4.836 -22.643 1.00 92.69 99 ILE A N 1
ATOM 804 C CA . ILE A 1 99 ? 5.502 -5.615 -23.305 1.00 92.69 99 ILE A CA 1
ATOM 805 C C . ILE A 1 99 ? 5.018 -6.127 -24.667 1.00 92.69 99 ILE A C 1
ATOM 807 O O . ILE A 1 99 ? 5.722 -5.972 -25.660 1.00 92.69 99 ILE A O 1
ATOM 811 N N . SER A 1 100 ? 3.795 -6.663 -24.738 1.00 90.88 100 SER A N 1
ATOM 812 C CA . SER A 1 100 ? 3.211 -7.183 -25.986 1.00 90.88 100 SER A CA 1
ATOM 813 C C . SER A 1 100 ? 3.010 -6.097 -27.049 1.00 90.88 100 SER A C 1
ATOM 815 O O . SER A 1 100 ? 3.080 -6.385 -28.238 1.00 90.88 100 SER A O 1
ATOM 817 N N . ARG A 1 101 ? 2.780 -4.846 -26.631 1.00 90.94 101 ARG A N 1
ATOM 818 C CA . ARG A 1 101 ? 2.668 -3.679 -27.522 1.00 90.94 101 ARG A CA 1
ATOM 819 C C . ARG A 1 101 ? 4.021 -3.099 -27.945 1.00 90.94 101 ARG A C 1
ATOM 821 O O . ARG A 1 101 ? 4.056 -2.228 -28.807 1.00 90.94 101 ARG A O 1
ATOM 828 N N . GLY A 1 102 ? 5.127 -3.549 -27.349 1.00 87.62 102 GLY A N 1
ATOM 829 C CA . GLY A 1 102 ? 6.464 -3.019 -27.630 1.00 87.62 102 GLY A CA 1
ATOM 830 C C . GLY A 1 102 ? 6.700 -1.602 -27.092 1.00 87.62 102 GLY A C 1
ATOM 831 O O . GLY A 1 102 ? 7.617 -0.914 -27.539 1.00 87.62 102 GLY A O 1
ATOM 832 N N . GLU A 1 103 ? 5.905 -1.146 -26.121 1.00 89.75 103 GLU A N 1
ATOM 833 C CA . GLU A 1 103 ? 5.974 0.205 -25.547 1.00 89.75 103 GLU A CA 1
ATOM 834 C C . GLU A 1 103 ? 7.127 0.330 -24.526 1.00 89.75 103 GLU A C 1
ATOM 836 O O . GLU A 1 103 ? 6.934 0.635 -23.352 1.00 89.75 103 GLU A O 1
ATOM 841 N N . ILE A 1 104 ? 8.371 0.098 -24.959 1.00 86.00 104 ILE A N 1
ATOM 842 C CA . ILE A 1 104 ? 9.562 0.057 -24.083 1.00 86.00 104 ILE A CA 1
ATOM 843 C C . ILE A 1 104 ? 9.771 1.378 -23.318 1.00 86.00 104 ILE A C 1
ATOM 845 O O . ILE A 1 104 ? 10.290 1.389 -22.199 1.00 86.00 104 ILE A O 1
ATOM 849 N N . ASN A 1 105 ? 9.347 2.504 -23.897 1.00 86.88 105 ASN A N 1
ATOM 850 C CA . ASN A 1 105 ? 9.466 3.825 -23.278 1.00 86.88 105 ASN A CA 1
ATOM 851 C C . ASN A 1 105 ? 8.703 3.931 -21.950 1.00 86.88 105 ASN A C 1
ATOM 853 O O . ASN A 1 105 ? 9.150 4.654 -21.060 1.00 86.88 105 ASN A O 1
ATOM 857 N N . GLU A 1 106 ? 7.642 3.140 -21.761 1.00 88.94 106 GLU A N 1
ATOM 858 C CA . GLU A 1 106 ? 6.908 3.046 -20.495 1.00 88.94 106 GLU A CA 1
ATOM 859 C C . GLU A 1 106 ? 7.755 2.462 -19.360 1.00 88.94 106 GLU A C 1
ATOM 861 O O . GLU A 1 106 ? 7.374 2.566 -18.199 1.00 88.94 106 GLU A O 1
ATOM 866 N N . PHE A 1 107 ? 8.922 1.877 -19.642 1.00 89.38 107 PHE A N 1
ATOM 867 C CA . PHE A 1 107 ? 9.846 1.365 -18.628 1.00 89.38 107 PHE A CA 1
ATOM 868 C C . PHE A 1 107 ? 11.046 2.279 -18.371 1.00 89.38 107 PHE A C 1
ATOM 870 O O . PHE A 1 107 ? 11.853 1.970 -17.493 1.00 89.38 107 PHE A O 1
ATOM 877 N N . ARG A 1 108 ? 11.189 3.397 -19.094 1.00 86.25 108 ARG A N 1
ATOM 878 C CA . ARG A 1 108 ? 12.299 4.343 -18.900 1.00 86.25 108 ARG A CA 1
ATOM 879 C C . ARG A 1 108 ? 12.000 5.321 -17.763 1.00 86.25 108 ARG A C 1
ATOM 881 O O . ARG A 1 108 ? 10.873 5.767 -17.588 1.00 86.25 108 ARG A O 1
ATOM 888 N N . GLY A 1 109 ? 13.020 5.698 -16.994 1.00 85.81 109 GLY A N 1
ATOM 889 C CA . GLY A 1 109 ? 12.872 6.712 -15.946 1.00 85.81 109 GLY A CA 1
ATOM 890 C C . GLY A 1 109 ? 11.977 6.271 -14.780 1.00 85.81 109 GLY A C 1
ATOM 891 O O . GLY A 1 109 ? 12.136 5.180 -14.241 1.00 85.81 109 GLY A O 1
ATOM 892 N N . HIS A 1 110 ? 11.101 7.159 -14.302 1.00 84.88 110 HIS A N 1
ATOM 893 C CA . HIS A 1 110 ? 10.295 6.968 -13.081 1.00 84.88 110 HIS A CA 1
ATOM 894 C C . HIS A 1 110 ? 8.811 6.735 -13.400 1.00 84.88 110 HIS A C 1
ATOM 896 O O . HIS A 1 110 ? 7.926 7.416 -12.884 1.00 84.88 110 HIS A O 1
ATOM 902 N N . THR A 1 111 ? 8.531 5.778 -14.278 1.00 91.88 111 THR A N 1
ATOM 903 C CA . THR A 1 111 ? 7.173 5.445 -14.720 1.00 91.88 111 THR A CA 1
ATOM 904 C C . THR A 1 111 ? 6.478 4.447 -13.794 1.00 91.88 111 THR A C 1
ATOM 906 O O . THR A 1 111 ? 7.095 3.718 -13.008 1.00 91.88 111 THR A O 1
ATOM 909 N N . ASN A 1 112 ? 5.150 4.375 -13.913 1.00 91.19 112 ASN A N 1
ATOM 910 C CA . ASN A 1 112 ? 4.354 3.412 -13.158 1.00 91.19 112 ASN A CA 1
ATOM 911 C C . ASN A 1 112 ? 4.630 1.964 -13.600 1.00 91.19 112 ASN A C 1
ATOM 913 O O . ASN A 1 112 ? 4.711 1.083 -12.749 1.00 91.19 112 ASN A O 1
ATOM 917 N N . ALA A 1 113 ? 4.822 1.712 -14.901 1.00 91.94 113 ALA A N 1
ATOM 918 C CA . ALA A 1 113 ? 5.097 0.366 -15.402 1.00 91.94 113 ALA A CA 1
ATOM 919 C C . ALA A 1 113 ? 6.451 -0.166 -14.908 1.00 91.94 113 ALA A C 1
ATOM 921 O O . ALA A 1 113 ? 6.520 -1.297 -14.426 1.00 91.94 113 ALA A O 1
ATOM 922 N N . ARG A 1 114 ? 7.501 0.673 -14.900 1.00 94.50 114 ARG A N 1
ATOM 923 C CA . ARG A 1 114 ? 8.794 0.314 -14.294 1.00 94.50 114 ARG A CA 1
ATOM 924 C C . ARG A 1 114 ? 8.645 -0.029 -12.816 1.00 94.50 114 ARG A C 1
ATOM 926 O O . ARG A 1 114 ? 9.187 -1.032 -12.366 1.00 94.50 114 ARG A O 1
ATOM 933 N N . ARG A 1 115 ? 7.899 0.783 -12.061 1.00 94.44 115 ARG A N 1
ATOM 934 C CA . ARG A 1 115 ? 7.648 0.524 -10.638 1.00 94.44 115 ARG A CA 1
ATOM 935 C C . ARG A 1 115 ? 6.943 -0.817 -10.426 1.00 94.44 115 ARG A C 1
ATOM 937 O O . ARG A 1 115 ? 7.435 -1.611 -9.644 1.00 94.44 115 ARG A O 1
ATOM 944 N N . LEU A 1 116 ? 5.857 -1.082 -11.149 1.00 94.12 116 LEU A N 1
ATOM 945 C CA . LEU A 1 116 ? 5.105 -2.337 -11.038 1.00 94.12 116 LEU A CA 1
ATOM 946 C C . LEU A 1 116 ? 5.951 -3.568 -11.393 1.00 94.12 116 LEU A C 1
ATOM 948 O O . LEU A 1 116 ? 5.833 -4.596 -10.735 1.00 94.12 116 LEU A O 1
ATOM 952 N N . LEU A 1 117 ? 6.823 -3.461 -12.399 1.00 95.88 117 LEU A N 1
ATOM 953 C CA . LEU A 1 117 ? 7.775 -4.521 -12.732 1.00 95.88 117 LEU A CA 1
ATOM 954 C C . LEU A 1 117 ? 8.761 -4.772 -11.581 1.00 95.88 117 LEU A C 1
ATOM 956 O O . LEU A 1 117 ? 8.956 -5.913 -11.175 1.00 95.88 117 LEU A O 1
ATOM 960 N N . LEU A 1 118 ? 9.358 -3.711 -11.029 1.00 96.75 118 LEU A N 1
ATOM 961 C CA . LEU A 1 118 ? 10.271 -3.819 -9.886 1.00 96.75 118 LEU A CA 1
ATOM 962 C C . LEU A 1 118 ? 9.568 -4.350 -8.629 1.00 96.75 118 LEU A C 1
ATOM 964 O O . LEU A 1 118 ? 10.190 -5.063 -7.848 1.00 96.75 118 LEU A O 1
ATOM 968 N N . ASP A 1 119 ? 8.295 -4.005 -8.429 1.00 95.88 119 ASP A N 1
ATOM 969 C 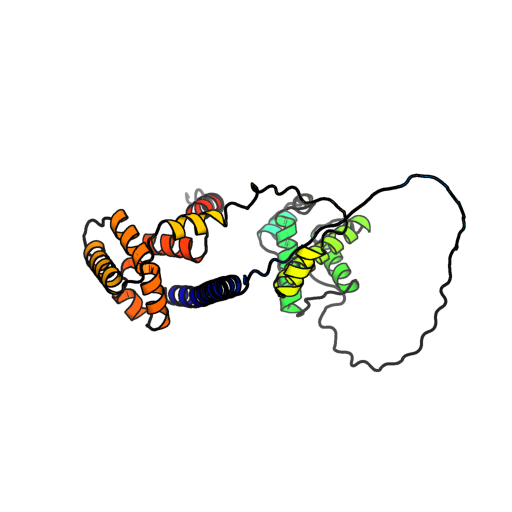CA . ASP A 1 119 ? 7.468 -4.517 -7.336 1.00 95.88 119 ASP A CA 1
ATOM 970 C C . ASP A 1 119 ? 7.254 -6.028 -7.488 1.00 95.88 119 ASP A C 1
ATOM 972 O O . ASP A 1 119 ? 7.512 -6.760 -6.540 1.00 95.88 119 ASP A O 1
ATOM 976 N N . ALA A 1 120 ? 6.885 -6.502 -8.685 1.00 95.56 120 ALA A N 1
ATOM 977 C CA . ALA A 1 120 ? 6.700 -7.928 -8.959 1.00 95.56 120 ALA A CA 1
ATOM 978 C C . ALA A 1 120 ? 7.983 -8.740 -8.717 1.00 95.56 120 ALA A C 1
ATOM 980 O O . ALA A 1 120 ? 7.940 -9.768 -8.048 1.00 95.56 120 ALA A O 1
ATOM 981 N N . ILE A 1 121 ? 9.131 -8.244 -9.194 1.00 96.44 121 ILE A N 1
ATOM 982 C CA . ILE A 1 121 ? 10.438 -8.886 -8.975 1.00 96.44 121 ILE A CA 1
ATOM 983 C C . ILE A 1 121 ? 10.800 -8.891 -7.491 1.00 96.44 121 ILE A C 1
ATOM 985 O O . ILE A 1 121 ? 11.258 -9.899 -6.971 1.00 96.44 121 ILE A O 1
ATOM 989 N N . PHE A 1 122 ? 10.603 -7.773 -6.790 1.00 95.44 122 PHE A N 1
ATOM 990 C CA . PHE A 1 122 ? 10.883 -7.707 -5.358 1.00 95.44 122 PHE A CA 1
ATOM 991 C C . PHE A 1 122 ? 10.041 -8.723 -4.577 1.00 95.44 122 PHE A C 1
ATOM 993 O O . PHE A 1 122 ? 10.578 -9.451 -3.744 1.00 95.44 122 PHE A O 1
ATOM 1000 N N . THR A 1 123 ? 8.737 -8.788 -4.853 1.00 93.44 123 THR A N 1
ATOM 1001 C CA . THR A 1 123 ? 7.817 -9.730 -4.209 1.00 93.44 123 THR A CA 1
ATOM 1002 C C . THR A 1 123 ? 8.217 -11.175 -4.484 1.00 93.44 123 THR A C 1
ATOM 1004 O O . THR A 1 123 ? 8.307 -11.959 -3.549 1.00 93.44 123 THR A O 1
ATOM 1007 N N . ASP A 1 124 ? 8.528 -11.513 -5.731 1.00 94.81 124 ASP A N 1
ATOM 1008 C CA . ASP A 1 124 ? 8.995 -12.849 -6.097 1.00 94.81 124 ASP A CA 1
ATOM 1009 C C . ASP A 1 124 ? 10.286 -13.221 -5.366 1.00 94.81 124 ASP A C 1
ATOM 1011 O O . ASP A 1 124 ? 10.352 -14.238 -4.683 1.00 94.81 124 ASP A O 1
ATOM 1015 N N . VAL A 1 125 ? 11.288 -12.341 -5.409 1.00 93.56 125 VAL A N 1
ATOM 1016 C CA . VAL A 1 125 ? 12.598 -12.627 -4.822 1.00 93.56 125 VAL A CA 1
ATOM 1017 C C . VAL A 1 125 ? 12.529 -12.808 -3.308 1.00 93.56 125 VAL A C 1
ATOM 1019 O O . VAL A 1 125 ? 13.193 -13.676 -2.738 1.00 93.56 125 VAL A O 1
ATOM 1022 N N . THR A 1 126 ? 11.704 -11.996 -2.653 1.00 91.44 126 THR A N 1
ATOM 1023 C CA . THR A 1 126 ? 11.532 -12.057 -1.201 1.00 91.44 126 THR A CA 1
ATOM 1024 C C . THR A 1 126 ? 10.668 -13.225 -0.751 1.00 91.44 126 THR A C 1
ATOM 1026 O O . THR A 1 126 ? 10.935 -13.764 0.314 1.00 91.44 126 THR A O 1
ATOM 1029 N N . ILE A 1 127 ? 9.669 -13.644 -1.530 1.00 89.06 127 ILE A N 1
ATOM 1030 C CA . ILE A 1 127 ? 8.794 -14.764 -1.159 1.00 89.06 127 ILE A CA 1
ATOM 1031 C C . ILE A 1 127 ? 9.416 -16.103 -1.562 1.00 89.06 127 ILE A C 1
ATOM 1033 O O . ILE A 1 127 ? 9.498 -17.007 -0.736 1.00 89.06 127 ILE A O 1
ATOM 1037 N N . GLN A 1 128 ? 9.867 -16.239 -2.810 1.00 88.38 128 GLN A N 1
ATOM 1038 C CA . GLN A 1 128 ? 10.337 -17.512 -3.356 1.00 88.38 128 GLN A CA 1
ATOM 1039 C C . GLN A 1 128 ? 11.725 -17.894 -2.836 1.00 88.38 128 GLN A C 1
ATOM 1041 O O . GLN A 1 128 ? 11.961 -19.061 -2.538 1.00 88.38 128 GLN A O 1
ATOM 1046 N N . TYR A 1 129 ? 12.630 -16.922 -2.700 1.00 89.75 129 TYR A N 1
ATOM 1047 C CA . TYR A 1 129 ? 14.020 -17.179 -2.299 1.00 89.75 129 TYR A CA 1
ATOM 1048 C C . TYR A 1 129 ? 14.353 -16.633 -0.908 1.00 89.75 129 TYR A C 1
ATOM 1050 O O . TYR A 1 129 ? 15.500 -16.722 -0.482 1.00 89.75 129 TYR A O 1
ATOM 1058 N N . SER A 1 130 ? 13.379 -16.042 -0.197 1.00 87.94 130 SER A N 1
ATOM 1059 C CA . SER A 1 130 ? 13.587 -15.424 1.127 1.00 87.94 130 SER A CA 1
ATOM 1060 C C . SER A 1 130 ? 14.739 -14.410 1.161 1.00 87.94 130 SER A C 1
ATOM 1062 O O . SER A 1 130 ? 15.373 -14.172 2.189 1.00 87.94 130 SER A O 1
ATOM 1064 N N . LEU A 1 131 ? 15.009 -13.770 0.020 1.00 89.88 131 LEU A N 1
ATOM 1065 C CA . LEU A 1 131 ? 16.221 -12.992 -0.190 1.00 89.88 131 LEU A CA 1
ATOM 1066 C C . LEU A 1 131 ? 15.943 -11.490 -0.075 1.00 89.88 131 LEU A C 1
ATOM 1068 O O . LEU A 1 131 ? 15.539 -10.825 -1.028 1.00 89.88 131 LEU A O 1
ATOM 1072 N N . LEU A 1 132 ? 16.209 -10.924 1.104 1.00 89.06 132 LEU A N 1
ATOM 1073 C CA . LEU A 1 132 ? 16.034 -9.486 1.358 1.00 89.06 132 LEU A CA 1
ATOM 1074 C C . LEU A 1 132 ? 17.287 -8.651 1.027 1.00 89.06 132 LEU A C 1
ATOM 1076 O O . LEU A 1 132 ? 17.201 -7.439 0.797 1.00 89.06 132 LEU A O 1
ATOM 1080 N N . TYR A 1 133 ? 18.454 -9.298 0.981 1.00 91.44 133 TYR A N 1
ATOM 1081 C CA . TYR A 1 133 ? 19.751 -8.679 0.707 1.00 91.44 133 TYR A CA 1
ATOM 1082 C C . TYR A 1 133 ? 20.443 -9.355 -0.483 1.00 91.44 133 TYR A C 1
ATOM 1084 O O . TYR A 1 133 ? 21.422 -10.064 -0.278 1.00 91.44 133 TYR A O 1
ATOM 1092 N N . PRO A 1 134 ? 19.970 -9.132 -1.726 1.00 93.50 134 PRO A N 1
ATOM 1093 C CA . PRO A 1 134 ? 20.646 -9.703 -2.878 1.00 93.50 134 PRO A CA 1
ATOM 1094 C C . PRO A 1 134 ? 22.101 -9.232 -2.994 1.00 93.50 134 PRO A C 1
ATOM 1096 O O . PRO A 1 134 ? 22.403 -8.060 -2.742 1.00 93.50 134 PRO A O 1
ATOM 1099 N N . ASP A 1 135 ? 22.984 -10.127 -3.420 1.00 93.69 135 ASP A N 1
ATOM 1100 C CA . ASP A 1 135 ? 24.369 -9.841 -3.774 1.00 93.69 135 ASP A CA 1
ATOM 1101 C C . ASP A 1 135 ? 24.479 -9.207 -5.181 1.00 93.69 135 ASP A C 1
ATOM 1103 O O . ASP A 1 135 ? 23.542 -9.195 -5.989 1.00 93.69 135 ASP A O 1
ATOM 1107 N N . LYS A 1 136 ? 25.654 -8.654 -5.502 1.00 93.69 136 LYS A N 1
ATOM 1108 C CA . LYS A 1 136 ? 26.006 -8.075 -6.805 1.00 93.69 136 LYS A CA 1
ATOM 1109 C C . LYS A 1 136 ? 25.687 -9.022 -7.964 1.00 93.69 136 LYS A C 1
ATOM 1111 O O . LYS A 1 136 ? 25.162 -8.572 -8.985 1.00 93.69 136 LYS A O 1
ATOM 1116 N N . SER A 1 137 ? 26.006 -10.307 -7.814 1.00 94.12 137 SER A N 1
ATOM 1117 C CA . SER A 1 137 ? 25.747 -11.342 -8.822 1.00 94.12 137 SER A CA 1
ATOM 1118 C C . SER A 1 137 ? 24.243 -11.517 -9.089 1.00 94.12 137 SER A C 1
ATOM 1120 O O . SER A 1 137 ? 23.807 -11.507 -10.245 1.00 94.12 137 SER A O 1
ATOM 1122 N N . GLN A 1 138 ? 23.440 -11.553 -8.027 1.00 95.00 138 GLN A N 1
ATOM 1123 C CA . GLN A 1 138 ? 21.988 -11.727 -8.069 1.00 95.00 138 GLN A CA 1
ATOM 1124 C C . GLN A 1 138 ? 21.292 -10.509 -8.696 1.00 95.00 138 GLN A C 1
ATOM 1126 O O . GLN A 1 138 ? 20.471 -10.672 -9.600 1.00 95.00 138 GLN A O 1
ATOM 1131 N N . TYR A 1 139 ? 21.688 -9.278 -8.336 1.00 96.50 139 TYR A N 1
ATOM 1132 C CA . TYR A 1 139 ? 21.199 -8.065 -9.017 1.00 96.50 139 TYR A CA 1
ATOM 1133 C C . TYR A 1 139 ? 21.490 -8.074 -10.514 1.00 96.50 139 TYR A C 1
ATOM 1135 O O . TYR A 1 139 ? 20.644 -7.673 -11.316 1.00 96.50 139 TYR A O 1
ATOM 1143 N N . ARG A 1 140 ? 22.680 -8.539 -10.905 1.00 95.50 140 ARG A N 1
ATOM 1144 C CA . ARG A 1 140 ? 23.058 -8.629 -12.314 1.00 95.50 140 ARG A CA 1
ATOM 1145 C C . ARG A 1 140 ? 22.226 -9.676 -13.055 1.00 95.50 140 ARG A C 1
ATOM 1147 O O . ARG A 1 140 ? 21.846 -9.427 -14.197 1.00 95.50 140 ARG A O 1
ATOM 1154 N N . SER A 1 141 ? 21.933 -10.810 -12.418 1.00 95.94 141 SER A N 1
ATOM 1155 C CA . SER A 1 141 ? 21.068 -11.862 -12.968 1.00 95.94 141 SER A CA 1
ATOM 1156 C C . SER A 1 141 ? 19.640 -11.346 -13.194 1.00 95.94 141 SER A C 1
ATOM 1158 O O . SER A 1 141 ? 19.127 -11.417 -14.312 1.00 95.94 141 SER A O 1
ATOM 1160 N N . MET A 1 142 ? 19.057 -10.682 -12.189 1.00 96.81 142 MET A N 1
ATOM 1161 C CA . MET A 1 142 ? 17.741 -10.037 -12.291 1.00 96.81 142 MET A CA 1
ATOM 1162 C C . MET A 1 142 ? 17.684 -8.986 -13.407 1.00 96.81 142 MET A C 1
ATOM 1164 O O . MET A 1 142 ? 16.769 -8.992 -14.229 1.00 96.81 142 MET A O 1
ATOM 1168 N N . ALA A 1 143 ? 18.679 -8.099 -13.484 1.00 96.44 143 ALA A N 1
ATOM 1169 C CA . ALA A 1 143 ? 18.718 -7.055 -14.504 1.00 96.44 143 ALA A CA 1
ATOM 1170 C C . ALA A 1 143 ? 18.820 -7.632 -15.928 1.00 96.44 143 ALA A C 1
ATOM 1172 O O . ALA A 1 143 ? 18.135 -7.157 -16.833 1.00 96.44 143 ALA A O 1
ATOM 1173 N N . LYS A 1 144 ? 19.602 -8.701 -16.134 1.00 95.75 144 LYS A N 1
ATOM 1174 C CA . LYS A 1 144 ? 19.655 -9.409 -17.425 1.00 95.75 144 LYS A CA 1
ATOM 1175 C C . LYS A 1 144 ? 18.302 -10.012 -17.811 1.00 95.75 144 LYS A C 1
ATOM 1177 O O . LYS A 1 144 ? 17.927 -9.939 -18.980 1.00 95.75 144 LYS A O 1
ATOM 1182 N N . ALA A 1 145 ? 17.566 -10.575 -16.851 1.00 95.94 145 ALA A N 1
ATOM 1183 C CA . ALA A 1 145 ? 16.234 -11.125 -17.098 1.00 95.94 145 ALA A CA 1
ATOM 1184 C C . ALA A 1 145 ? 15.241 -10.036 -17.546 1.00 95.94 145 ALA A C 1
AT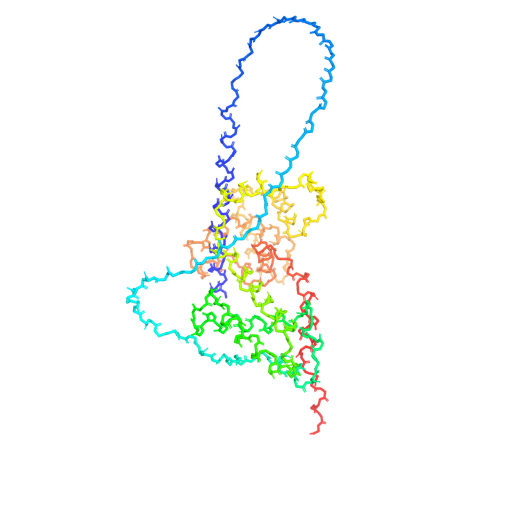OM 1186 O O . ALA A 1 145 ? 14.485 -10.244 -18.496 1.00 95.94 145 ALA A O 1
ATOM 1187 N N . ILE A 1 146 ? 15.310 -8.845 -16.933 1.00 95.44 146 ILE A N 1
ATOM 1188 C CA . ILE A 1 146 ? 14.528 -7.669 -17.348 1.00 95.44 146 ILE A CA 1
ATOM 1189 C C . ILE A 1 146 ? 14.869 -7.254 -18.782 1.00 95.44 146 ILE A C 1
ATOM 1191 O O . ILE A 1 146 ? 13.975 -7.095 -19.608 1.00 95.44 146 ILE A O 1
ATOM 1195 N N . LEU A 1 147 ? 16.154 -7.096 -19.109 1.00 94.31 147 LEU A N 1
ATOM 1196 C CA . LEU A 1 147 ? 16.562 -6.680 -20.456 1.00 94.31 147 LEU A CA 1
ATOM 1197 C C . LEU A 1 147 ? 16.105 -7.679 -21.524 1.00 94.31 147 LEU A C 1
ATOM 1199 O O . LEU A 1 147 ? 15.630 -7.269 -22.583 1.00 94.31 147 LEU A O 1
ATOM 1203 N N . LYS A 1 148 ? 16.171 -8.979 -21.208 1.00 94.06 148 LYS A N 1
ATOM 1204 C CA . LYS A 1 148 ? 15.704 -10.056 -22.085 1.00 94.06 148 LYS A CA 1
ATOM 1205 C C . LYS A 1 148 ? 14.206 -9.953 -22.376 1.00 94.06 148 LYS A C 1
ATOM 1207 O O . LYS A 1 148 ? 13.825 -10.077 -23.532 1.00 94.06 148 LYS A O 1
ATOM 1212 N N . ILE A 1 149 ? 13.359 -9.723 -21.367 1.00 93.12 149 ILE A N 1
ATOM 1213 C CA . ILE A 1 149 ? 11.905 -9.657 -21.594 1.00 93.12 149 ILE A CA 1
ATOM 1214 C C . ILE A 1 149 ? 11.470 -8.362 -22.283 1.00 93.12 149 ILE A C 1
ATOM 1216 O O . ILE A 1 149 ? 10.493 -8.354 -23.024 1.00 93.12 149 ILE A O 1
ATOM 1220 N N . LEU A 1 150 ? 12.199 -7.267 -22.050 1.00 91.44 150 LEU A N 1
ATOM 1221 C CA . LEU A 1 150 ? 11.919 -5.972 -22.666 1.00 91.44 150 LEU A CA 1
ATOM 1222 C C . LEU A 1 150 ? 12.511 -5.839 -24.078 1.00 91.44 150 LEU A C 1
ATOM 1224 O O . LEU A 1 150 ? 12.322 -4.799 -24.703 1.00 91.44 150 LEU A O 1
ATOM 1228 N N . ASN A 1 151 ? 13.227 -6.855 -24.580 1.00 90.44 151 ASN A N 1
ATOM 1229 C CA . ASN A 1 151 ? 13.955 -6.801 -25.853 1.00 90.44 151 ASN A CA 1
ATOM 1230 C C . ASN A 1 151 ? 14.906 -5.590 -25.956 1.00 90.44 151 ASN A C 1
ATOM 1232 O O . ASN A 1 151 ? 15.084 -4.998 -27.020 1.00 90.44 151 ASN A O 1
ATOM 1236 N N . ILE A 1 152 ? 15.534 -5.210 -24.839 1.00 89.75 152 ILE A N 1
ATOM 1237 C CA . ILE A 1 152 ? 16.511 -4.117 -24.800 1.00 89.75 152 ILE A CA 1
ATOM 1238 C C . ILE A 1 152 ? 17.916 -4.718 -24.958 1.00 89.75 152 ILE A C 1
ATOM 1240 O O . ILE A 1 152 ? 18.216 -5.722 -24.303 1.00 89.75 152 ILE A O 1
ATOM 1244 N N . PRO A 1 153 ? 18.795 -4.138 -25.798 1.00 88.25 153 PRO A N 1
ATOM 1245 C CA . PRO A 1 153 ? 20.176 -4.594 -25.903 1.00 88.25 153 PRO A CA 1
ATOM 1246 C C . PRO A 1 153 ? 20.866 -4.586 -24.535 1.00 88.25 153 PRO A C 1
ATOM 1248 O O . PRO A 1 153 ? 20.673 -3.686 -23.723 1.00 88.25 153 PRO A O 1
ATOM 1251 N N . ASN A 1 154 ? 21.679 -5.609 -24.278 1.00 87.62 154 ASN A N 1
ATOM 1252 C CA . ASN A 1 154 ? 22.426 -5.747 -23.030 1.00 87.62 154 ASN A CA 1
ATOM 1253 C C . ASN A 1 154 ? 23.716 -4.917 -23.069 1.00 87.62 154 ASN A C 1
ATOM 1255 O O . ASN A 1 154 ? 24.821 -5.463 -23.058 1.00 87.62 154 ASN A O 1
ATOM 1259 N N . ASP A 1 155 ? 23.573 -3.598 -23.167 1.00 91.31 155 ASP A N 1
ATOM 1260 C CA . ASP A 1 155 ? 24.682 -2.667 -23.022 1.00 91.31 155 ASP A CA 1
ATOM 1261 C C . ASP A 1 155 ? 25.001 -2.429 -21.538 1.00 91.31 155 ASP A C 1
ATOM 1263 O O . ASP A 1 155 ? 24.139 -2.474 -20.656 1.00 91.31 155 ASP A O 1
ATOM 1267 N N . THR A 1 156 ? 26.274 -2.157 -21.247 1.00 88.12 156 THR A N 1
ATOM 1268 C CA . THR A 1 156 ? 26.752 -1.944 -19.874 1.00 88.12 156 THR A CA 1
ATOM 1269 C C . THR A 1 156 ? 26.025 -0.785 -19.181 1.00 88.12 156 THR A C 1
ATOM 1271 O O . THR A 1 156 ? 25.808 -0.841 -17.971 1.00 88.12 156 THR A O 1
ATOM 1274 N N . GLY A 1 157 ? 25.624 0.248 -19.934 1.00 89.25 157 GLY A N 1
ATOM 1275 C CA . GLY A 1 157 ? 24.910 1.414 -19.414 1.00 89.25 157 GLY A CA 1
ATOM 1276 C C . GLY A 1 157 ? 23.520 1.053 -18.900 1.00 89.25 157 GLY A C 1
ATOM 1277 O O . GLY A 1 157 ? 23.241 1.223 -17.710 1.00 89.25 157 GLY A O 1
ATOM 1278 N N . THR A 1 158 ? 22.675 0.488 -19.764 1.00 90.31 158 THR A N 1
ATOM 1279 C CA . THR A 1 158 ? 21.308 0.102 -19.383 1.00 90.31 158 THR A CA 1
ATOM 1280 C C . THR A 1 158 ? 21.304 -1.000 -18.322 1.00 90.31 158 THR A C 1
ATOM 1282 O O . THR A 1 158 ? 20.494 -0.960 -17.393 1.00 90.31 158 THR A O 1
ATOM 1285 N N . LEU A 1 159 ? 22.233 -1.963 -18.388 1.00 94.19 159 LEU A N 1
ATOM 1286 C CA . LEU A 1 159 ? 22.361 -2.994 -17.352 1.00 94.19 159 LEU A CA 1
ATOM 1287 C C . LEU A 1 159 ? 22.601 -2.375 -15.968 1.00 94.19 159 LEU A C 1
ATOM 1289 O O . LEU A 1 159 ? 21.927 -2.740 -15.002 1.00 94.19 159 LEU A O 1
ATOM 1293 N N . ASN A 1 160 ? 23.525 -1.418 -15.872 1.00 94.62 160 ASN A N 1
ATOM 1294 C CA . ASN A 1 160 ? 23.816 -0.727 -14.619 1.00 94.62 160 ASN A CA 1
ATOM 1295 C C . ASN A 1 160 ? 22.621 0.106 -14.129 1.00 94.62 160 ASN A C 1
ATOM 1297 O O . ASN A 1 160 ? 22.341 0.119 -12.932 1.00 94.62 160 ASN A O 1
ATOM 1301 N N . GLU A 1 161 ? 21.870 0.740 -15.032 1.00 94.62 161 GLU A N 1
ATOM 1302 C CA . GLU A 1 161 ? 20.658 1.491 -14.682 1.00 94.62 161 GLU A CA 1
ATOM 1303 C C . GLU A 1 161 ? 19.601 0.603 -13.997 1.00 94.62 161 GLU A C 1
ATOM 1305 O O . GLU A 1 161 ? 18.999 0.985 -12.983 1.00 94.62 161 GLU A O 1
ATOM 1310 N N . TRP A 1 162 ? 19.387 -0.609 -14.518 1.00 95.81 162 TRP A N 1
ATOM 1311 C CA . TRP A 1 162 ? 18.469 -1.578 -13.918 1.00 95.81 162 TRP A CA 1
ATOM 1312 C C . TRP A 1 162 ? 18.989 -2.139 -12.598 1.00 95.81 162 TRP A C 1
ATOM 1314 O O . TRP A 1 162 ? 18.211 -2.249 -11.650 1.00 95.81 162 TRP A O 1
ATOM 1324 N N . ILE A 1 163 ? 20.292 -2.420 -12.495 1.00 96.75 163 ILE A N 1
ATOM 1325 C CA . ILE A 1 163 ? 20.922 -2.828 -11.230 1.00 96.75 163 ILE A CA 1
ATOM 1326 C C . ILE A 1 163 ? 20.689 -1.764 -10.151 1.00 96.75 163 ILE A C 1
ATOM 1328 O O . ILE A 1 163 ? 20.248 -2.093 -9.050 1.00 96.75 163 ILE A O 1
ATOM 1332 N N . GLU A 1 164 ? 20.926 -0.487 -10.455 1.00 95.88 164 GLU A N 1
ATOM 1333 C CA . GLU A 1 164 ? 20.711 0.601 -9.495 1.00 95.88 164 GLU A CA 1
ATOM 1334 C C . GLU A 1 164 ? 19.230 0.789 -9.151 1.00 95.88 164 GLU A C 1
ATOM 1336 O O . GLU A 1 164 ? 18.884 1.048 -7.997 1.00 95.88 164 GLU A O 1
ATOM 1341 N N . SER A 1 165 ? 18.330 0.571 -10.111 1.00 96.44 165 SER A N 1
ATOM 1342 C CA . SER A 1 165 ? 16.883 0.614 -9.866 1.00 96.44 165 SER A CA 1
ATOM 1343 C C . SER A 1 165 ? 16.419 -0.501 -8.928 1.00 96.44 165 SER A C 1
ATOM 1345 O O . SER A 1 165 ? 15.640 -0.245 -8.006 1.00 96.44 165 SER A O 1
ATOM 1347 N N . LEU A 1 166 ? 16.938 -1.717 -9.112 1.00 97.00 166 LEU A N 1
ATOM 1348 C CA . LEU A 1 166 ? 16.698 -2.847 -8.216 1.00 97.00 166 LEU A CA 1
ATOM 1349 C C . LEU A 1 166 ? 17.268 -2.559 -6.823 1.00 97.00 166 LEU A C 1
ATOM 1351 O O . LEU A 1 166 ? 16.531 -2.620 -5.839 1.00 97.00 166 LEU A O 1
ATOM 1355 N N . LYS A 1 167 ? 18.533 -2.133 -6.713 1.00 96.38 167 LYS A N 1
ATOM 1356 C CA . LYS A 1 167 ? 19.132 -1.740 -5.424 1.00 96.38 167 LYS A CA 1
ATOM 1357 C C . LYS A 1 167 ? 18.311 -0.665 -4.718 1.00 96.38 167 LYS A C 1
ATOM 1359 O O . LYS A 1 167 ? 18.080 -0.764 -3.512 1.00 96.38 167 LYS A O 1
ATOM 1364 N N . ALA A 1 168 ? 17.857 0.356 -5.445 1.00 94.56 168 ALA A N 1
ATOM 1365 C CA . ALA A 1 168 ? 17.033 1.427 -4.899 1.00 94.56 168 ALA A CA 1
ATOM 1366 C C . ALA A 1 168 ? 15.678 0.908 -4.398 1.00 94.56 168 ALA A C 1
ATOM 1368 O O . ALA A 1 168 ? 15.238 1.329 -3.325 1.00 94.56 168 ALA A O 1
ATOM 1369 N N . LYS A 1 169 ? 15.046 -0.022 -5.128 1.00 95.44 169 LYS A N 1
ATOM 1370 C CA . LYS A 1 169 ? 13.808 -0.694 -4.713 1.00 95.44 169 LYS A CA 1
ATOM 1371 C C . LYS A 1 169 ? 14.019 -1.493 -3.426 1.00 95.44 169 LYS A C 1
ATOM 1373 O O . LYS A 1 169 ? 13.390 -1.168 -2.424 1.00 95.44 169 LYS A O 1
ATOM 1378 N N . PHE A 1 170 ? 14.968 -2.429 -3.397 1.00 95.19 170 PHE A N 1
ATOM 1379 C CA . PHE A 1 170 ? 15.276 -3.218 -2.196 1.00 95.19 170 PHE A CA 1
ATOM 1380 C C . PHE A 1 170 ? 15.691 -2.331 -1.017 1.00 95.19 170 PHE A C 1
ATOM 1382 O O . PHE A 1 170 ? 15.298 -2.556 0.123 1.00 95.19 170 PHE A O 1
ATOM 1389 N N . LYS A 1 171 ? 16.480 -1.275 -1.250 1.00 92.81 171 LYS A N 1
ATOM 1390 C CA . LYS A 1 171 ? 16.836 -0.303 -0.204 1.00 92.81 171 LYS A CA 1
ATOM 1391 C C . LYS A 1 171 ? 15.608 0.425 0.339 1.00 92.81 171 LYS A C 1
ATOM 1393 O O . LYS A 1 171 ? 15.556 0.664 1.538 1.00 92.81 171 LYS A O 1
ATOM 1398 N N . ARG A 1 172 ? 14.647 0.799 -0.510 1.00 90.69 172 ARG A N 1
ATOM 1399 C CA . ARG A 1 172 ? 13.418 1.491 -0.098 1.00 90.69 172 ARG A CA 1
ATOM 1400 C C . ARG A 1 172 ? 12.526 0.595 0.753 1.00 90.69 172 ARG A C 1
ATOM 1402 O O . ARG A 1 172 ? 12.116 1.051 1.811 1.00 90.69 172 ARG A O 1
ATOM 1409 N N . GLU A 1 173 ? 12.297 -0.645 0.331 1.00 90.12 173 GLU A N 1
ATOM 1410 C CA . GLU A 1 173 ? 11.444 -1.601 1.058 1.00 90.12 173 GLU A CA 1
ATOM 1411 C C . GLU A 1 173 ? 12.052 -2.063 2.386 1.00 90.12 173 GLU A C 1
ATOM 1413 O O . GLU A 1 173 ? 11.333 -2.441 3.301 1.00 90.12 173 GLU A O 1
ATOM 1418 N N . ARG A 1 174 ? 13.377 -1.964 2.541 1.00 85.94 174 ARG A N 1
ATOM 1419 C CA . ARG A 1 174 ? 14.055 -2.221 3.820 1.00 85.94 174 ARG A CA 1
ATOM 1420 C C . ARG A 1 174 ? 13.995 -1.055 4.806 1.00 85.94 174 ARG A C 1
ATOM 1422 O O . ARG A 1 174 ? 14.169 -1.273 6.000 1.00 85.94 174 ARG A O 1
ATOM 1429 N N . ARG A 1 175 ? 13.767 0.185 4.352 1.00 76.56 175 ARG A N 1
ATOM 1430 C CA . ARG A 1 175 ? 13.732 1.358 5.253 1.00 76.56 175 ARG A CA 1
ATOM 1431 C C . ARG A 1 175 ? 12.703 1.242 6.386 1.00 76.56 175 ARG A C 1
ATOM 1433 O O . ARG A 1 175 ? 13.048 1.679 7.473 1.00 76.56 175 ARG A O 1
ATOM 1440 N N . PRO A 1 176 ? 11.488 0.699 6.177 1.00 66.44 176 PRO A N 1
ATOM 1441 C CA . PRO A 1 176 ? 10.524 0.486 7.256 1.00 66.44 176 PRO A CA 1
ATOM 1442 C C . PRO A 1 176 ? 10.947 -0.607 8.246 1.00 66.44 176 PRO A C 1
ATOM 1444 O O . PRO A 1 176 ? 10.586 -0.530 9.413 1.00 66.44 176 PRO A O 1
ATOM 1447 N N . LEU A 1 177 ? 11.707 -1.610 7.787 1.00 60.91 177 LEU A N 1
ATOM 1448 C CA . LEU A 1 177 ? 12.172 -2.738 8.609 1.00 60.91 177 LEU A CA 1
ATOM 1449 C C . LEU A 1 177 ? 13.325 -2.345 9.533 1.00 60.91 177 LEU A C 1
ATOM 1451 O O . LEU A 1 177 ? 13.502 -2.915 10.604 1.00 60.91 177 LEU A O 1
ATOM 1455 N N . GLN A 1 178 ? 14.089 -1.329 9.139 1.00 58.97 178 GLN A N 1
ATOM 1456 C CA . GLN A 1 178 ? 14.935 -0.596 10.063 1.00 58.97 178 GLN A CA 1
ATOM 1457 C C . GLN A 1 178 ? 14.007 0.275 10.906 1.00 58.97 178 GLN A C 1
ATOM 1459 O O . GLN A 1 178 ? 13.772 1.432 10.563 1.00 58.97 178 GLN A O 1
ATOM 1464 N N . GLN A 1 179 ? 13.446 -0.277 11.985 1.00 54.59 179 GLN A N 1
ATOM 1465 C CA . GLN A 1 179 ? 12.899 0.537 13.064 1.00 54.59 179 GLN A CA 1
ATOM 1466 C C . GLN A 1 179 ? 14.010 1.495 13.484 1.00 54.59 179 GLN A C 1
ATOM 1468 O O . GLN A 1 179 ? 14.960 1.126 14.173 1.00 54.59 179 GLN A O 1
ATOM 1473 N N . ILE A 1 180 ? 13.964 2.716 12.958 1.00 57.19 180 ILE A N 1
ATOM 1474 C CA . ILE A 1 180 ? 14.916 3.738 13.338 1.00 57.19 180 ILE A CA 1
ATOM 1475 C C . ILE A 1 180 ? 14.555 4.035 14.781 1.00 57.19 180 ILE A C 1
ATOM 1477 O O . ILE A 1 180 ? 13.527 4.667 15.022 1.00 57.19 180 ILE A O 1
ATOM 1481 N N . SER A 1 181 ? 15.362 3.541 15.722 1.00 61.50 181 SER A N 1
ATOM 1482 C CA . SER A 1 181 ? 15.189 3.877 17.129 1.00 61.50 181 SER A CA 1
ATOM 1483 C C . SER A 1 181 ? 15.060 5.394 17.237 1.00 61.50 181 SER A C 1
ATOM 1485 O O . SER A 1 181 ? 15.742 6.137 16.516 1.00 61.50 181 SER A O 1
ATOM 1487 N N . GLU A 1 182 ? 14.171 5.880 18.105 1.00 64.31 182 GLU A N 1
ATOM 1488 C CA . GLU A 1 182 ? 13.962 7.324 18.271 1.00 64.31 182 GLU A CA 1
ATOM 1489 C C . GLU A 1 182 ? 15.283 8.079 18.441 1.00 64.31 182 GLU A C 1
ATOM 1491 O O . GLU A 1 182 ? 15.446 9.208 17.986 1.00 64.31 182 GLU A O 1
ATOM 1496 N N . GLN A 1 183 ? 16.253 7.424 19.073 1.00 57.94 183 GLN A N 1
ATOM 1497 C CA . GLN A 1 183 ? 17.583 7.939 19.324 1.00 57.94 183 GLN A CA 1
ATOM 1498 C C . GLN A 1 183 ? 18.394 8.143 18.036 1.00 57.94 183 GLN A C 1
ATOM 1500 O O . GLN A 1 183 ? 19.045 9.175 17.892 1.00 57.94 183 GLN A O 1
ATOM 1505 N N . VAL A 1 184 ? 18.302 7.242 17.052 1.00 64.81 184 VAL A N 1
ATOM 1506 C CA . VAL A 1 184 ? 18.934 7.411 15.730 1.00 64.81 184 VAL A CA 1
ATOM 1507 C C . VAL A 1 184 ? 18.220 8.490 14.910 1.00 64.81 184 VAL A C 1
ATOM 1509 O O . VAL A 1 184 ? 18.878 9.256 14.205 1.00 64.81 184 VAL A O 1
ATOM 1512 N N . GLN A 1 185 ? 16.896 8.628 15.041 1.00 65.31 185 GLN A N 1
ATOM 1513 C CA . GLN A 1 185 ? 16.156 9.758 14.463 1.00 65.31 185 GLN A CA 1
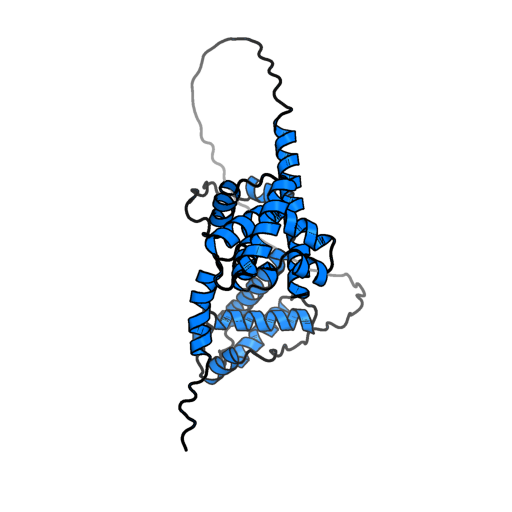ATOM 1514 C C . GLN A 1 185 ? 16.610 11.091 15.073 1.00 65.31 185 GLN A C 1
ATOM 1516 O O . GLN A 1 185 ? 16.963 12.009 14.331 1.00 65.31 185 GLN A O 1
ATOM 1521 N N . LYS A 1 186 ? 16.690 11.175 16.408 1.00 69.12 186 LYS A N 1
ATOM 1522 C CA . LYS A 1 186 ? 17.192 12.343 17.150 1.00 69.12 186 LYS A CA 1
ATOM 1523 C C . LYS A 1 186 ? 18.634 12.675 16.749 1.00 69.12 186 LYS A C 1
ATOM 1525 O O . LYS A 1 186 ? 18.930 13.828 16.454 1.00 69.12 186 LYS A O 1
ATOM 1530 N N . MET A 1 187 ? 19.512 11.680 16.632 1.00 62.16 187 MET A N 1
ATOM 1531 C CA . MET A 1 187 ? 20.908 11.853 16.203 1.00 62.16 187 MET A CA 1
ATOM 1532 C C . MET A 1 187 ? 21.023 12.301 14.742 1.00 62.16 187 MET A C 1
ATOM 1534 O O . MET A 1 187 ? 21.825 13.174 14.429 1.00 62.16 187 MET A O 1
ATOM 1538 N N . LYS A 1 188 ? 20.195 11.774 13.837 1.00 67.25 188 LYS A N 1
ATOM 1539 C CA . LYS A 1 188 ? 20.173 12.207 12.434 1.00 67.25 188 LYS A CA 1
ATOM 1540 C C . LYS A 1 188 ? 19.649 13.634 12.279 1.00 67.25 188 LYS A C 1
ATOM 1542 O O . LYS A 1 188 ? 20.158 14.369 11.442 1.00 67.25 188 LYS A O 1
ATOM 1547 N N . VAL A 1 189 ? 18.678 14.047 13.093 1.00 64.56 189 VAL A N 1
ATOM 1548 C CA . VAL A 1 189 ? 18.241 15.451 13.168 1.00 64.56 189 VAL A CA 1
ATOM 1549 C C . VAL A 1 189 ? 19.368 16.338 13.699 1.00 64.56 189 VAL A C 1
ATOM 1551 O O . VAL A 1 189 ? 19.592 17.424 13.175 1.00 64.56 189 VAL A O 1
ATOM 1554 N N . ARG A 1 190 ? 20.099 15.863 14.711 1.00 65.25 190 ARG A N 1
ATOM 1555 C CA . ARG A 1 190 ? 21.136 16.641 15.398 1.00 65.25 190 ARG A CA 1
ATOM 1556 C C . ARG A 1 190 ? 22.448 16.754 14.613 1.00 65.25 190 ARG A C 1
ATOM 1558 O O . ARG A 1 190 ? 23.109 17.779 14.709 1.00 65.25 190 ARG A O 1
ATOM 1565 N N . TYR A 1 191 ? 22.806 15.736 13.830 1.00 65.00 191 TYR A N 1
ATOM 1566 C CA . TYR A 1 191 ? 24.122 15.621 13.182 1.00 65.00 191 TYR A CA 1
ATOM 1567 C C . TYR A 1 191 ? 24.068 15.365 11.666 1.00 65.00 191 TYR A C 1
ATOM 1569 O O . TYR A 1 191 ? 25.101 15.361 11.005 1.00 65.00 191 TYR A O 1
ATOM 1577 N N . GLY A 1 192 ? 22.888 15.152 11.075 1.00 58.12 192 GLY A N 1
ATOM 1578 C CA . GLY A 1 192 ? 22.747 14.715 9.679 1.00 58.12 192 GLY A CA 1
ATOM 1579 C C . GLY A 1 192 ? 23.006 15.773 8.601 1.00 58.12 192 GLY A C 1
ATOM 1580 O O . GLY A 1 192 ? 22.980 15.429 7.422 1.00 58.12 192 GLY A O 1
ATOM 1581 N N . ASN A 1 193 ? 23.280 17.029 8.964 1.00 50.97 193 ASN A N 1
ATOM 1582 C CA . ASN A 1 193 ? 23.512 18.114 8.008 1.00 50.97 193 ASN A CA 1
ATOM 1583 C C . ASN A 1 193 ? 24.974 18.572 8.028 1.00 50.97 193 ASN A C 1
ATOM 1585 O O . ASN A 1 193 ? 25.294 19.668 8.478 1.00 50.97 193 ASN A O 1
ATOM 1589 N N . GLY A 1 194 ? 25.861 17.750 7.469 1.00 49.97 194 GLY A N 1
ATOM 1590 C CA . GLY A 1 194 ? 27.283 18.068 7.305 1.00 49.97 194 GLY A CA 1
ATOM 1591 C C . GLY A 1 194 ? 27.611 19.184 6.304 1.00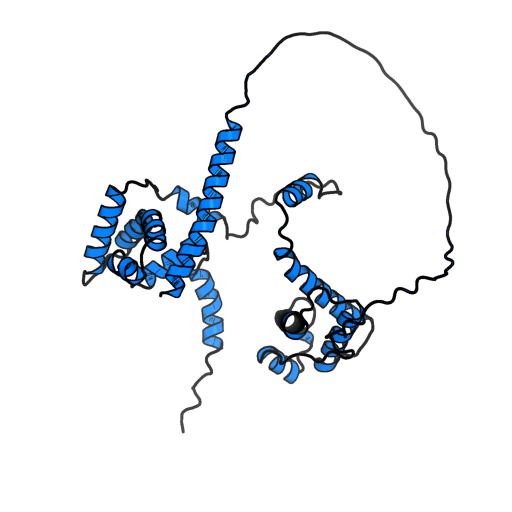 49.97 194 GLY A C 1
ATOM 1592 O O . GLY A 1 194 ? 28.774 19.342 5.983 1.00 49.97 194 GLY A O 1
ATOM 1593 N N . ASN A 1 195 ? 26.640 19.955 5.800 1.00 47.31 195 ASN A N 1
ATOM 1594 C CA . ASN A 1 195 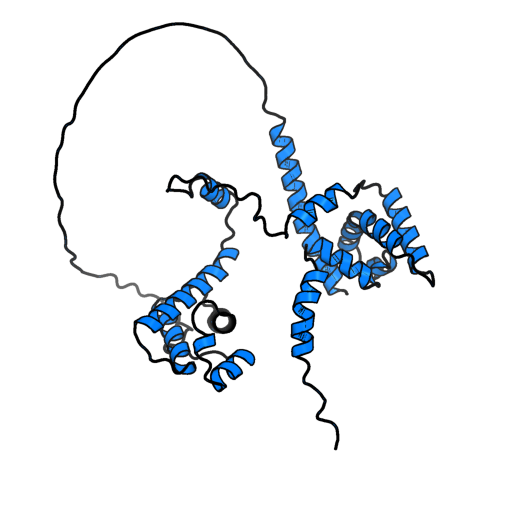? 26.895 21.076 4.888 1.00 47.31 195 ASN A CA 1
ATOM 1595 C C . ASN A 1 195 ? 25.940 22.245 5.158 1.00 47.31 195 ASN A C 1
ATOM 1597 O O . ASN A 1 195 ? 25.088 22.543 4.325 1.00 47.31 195 ASN A O 1
ATOM 1601 N N . GLY A 1 196 ? 26.063 22.869 6.336 1.00 46.56 196 GLY A N 1
ATOM 1602 C CA . GLY A 1 196 ? 25.953 24.324 6.569 1.00 46.56 196 GLY A CA 1
ATOM 1603 C C . GLY A 1 196 ? 24.761 25.120 6.020 1.00 46.56 196 GLY A C 1
ATOM 1604 O O . GLY A 1 196 ? 24.777 26.345 6.078 1.00 46.56 196 GLY A O 1
ATOM 1605 N N . ARG A 1 197 ? 23.725 24.484 5.480 1.00 47.31 197 ARG A N 1
ATOM 1606 C CA . ARG A 1 197 ? 22.510 25.144 5.025 1.00 47.31 197 ARG A CA 1
ATOM 1607 C C . ARG A 1 197 ? 21.404 24.732 5.980 1.00 47.31 197 ARG A C 1
ATOM 1609 O O . ARG A 1 197 ? 20.971 23.578 5.918 1.00 47.31 197 ARG A O 1
ATOM 1616 N N . PRO A 1 198 ? 20.934 25.630 6.865 1.00 46.41 198 PRO A N 1
ATOM 1617 C CA . PRO A 1 198 ? 19.632 25.427 7.466 1.00 46.41 198 PRO A CA 1
ATOM 1618 C C . PRO A 1 198 ? 18.670 25.244 6.299 1.00 46.41 198 PRO A C 1
ATOM 1620 O O . PRO A 1 198 ? 18.569 26.095 5.412 1.00 46.41 198 PRO A O 1
ATOM 1623 N N . MET A 1 199 ? 18.035 24.077 6.247 1.00 43.69 199 MET A N 1
ATOM 1624 C CA . MET A 1 199 ? 16.919 23.857 5.351 1.00 43.69 199 MET A CA 1
ATOM 1625 C C . MET A 1 199 ? 15.951 24.985 5.686 1.00 43.69 199 MET A C 1
ATOM 1627 O O . MET A 1 199 ? 15.428 25.017 6.800 1.00 43.69 199 MET A O 1
ATOM 1631 N N . LYS A 1 200 ? 15.809 25.971 4.783 1.00 45.81 200 LYS A N 1
ATOM 1632 C CA . LYS A 1 200 ? 14.721 26.939 4.875 1.00 45.81 200 LYS A CA 1
ATOM 1633 C C . LYS A 1 200 ? 13.494 26.068 5.019 1.00 45.81 200 LYS A C 1
ATOM 1635 O O . LYS A 1 200 ? 13.146 25.341 4.086 1.00 45.81 200 LYS A O 1
ATOM 1640 N N . ARG A 1 201 ? 12.937 26.070 6.224 1.00 41.47 201 ARG A N 1
ATOM 1641 C CA . ARG A 1 201 ? 11.621 25.546 6.503 1.00 41.47 201 ARG A CA 1
ATOM 1642 C C . ARG A 1 201 ? 10.721 26.152 5.440 1.00 41.47 201 ARG A C 1
ATOM 1644 O O . ARG A 1 201 ? 10.385 27.329 5.481 1.00 41.47 201 ARG A O 1
ATOM 1651 N N . THR A 1 202 ? 10.398 25.363 4.427 1.00 41.97 202 THR A N 1
ATOM 1652 C CA . THR A 1 202 ? 9.142 25.552 3.735 1.00 41.97 202 THR A CA 1
ATOM 1653 C C . THR A 1 202 ? 8.136 24.935 4.687 1.00 41.97 202 THR A C 1
ATOM 1655 O O . THR A 1 202 ? 7.723 23.791 4.536 1.00 41.97 202 THR A O 1
ATOM 1658 N N . ASP A 1 203 ? 7.768 25.706 5.712 1.00 42.84 203 ASP A N 1
ATOM 1659 C CA . ASP A 1 203 ? 6.675 25.374 6.632 1.00 42.84 203 ASP A CA 1
ATOM 1660 C C . ASP A 1 203 ? 5.325 25.226 5.885 1.00 42.84 203 ASP A C 1
ATOM 1662 O O . ASP A 1 203 ? 4.318 24.907 6.495 1.00 42.84 203 ASP A O 1
ATOM 1666 N N . ASN A 1 204 ? 5.316 25.346 4.548 1.00 38.94 204 ASN A N 1
ATOM 1667 C CA . ASN A 1 204 ? 4.150 25.229 3.676 1.00 38.94 204 ASN A CA 1
ATOM 1668 C C . ASN A 1 204 ? 4.148 23.994 2.751 1.00 38.94 204 ASN A C 1
ATOM 1670 O O . ASN A 1 204 ? 3.334 23.932 1.835 1.00 38.94 204 ASN A O 1
ATOM 1674 N N . VAL A 1 205 ? 5.027 23.002 2.944 1.00 41.28 205 VAL A N 1
ATOM 1675 C CA . VAL A 1 205 ? 4.884 21.694 2.261 1.00 41.28 205 VAL A CA 1
ATOM 1676 C C . VAL A 1 205 ? 4.929 20.551 3.272 1.00 41.28 205 VAL A C 1
ATOM 1678 O O . VAL A 1 205 ? 5.567 19.515 3.090 1.00 41.28 205 VAL A O 1
ATOM 1681 N N . ILE A 1 206 ? 4.199 20.726 4.370 1.00 39.94 206 ILE A N 1
ATOM 1682 C CA . ILE A 1 206 ? 3.591 19.581 5.034 1.00 39.94 206 ILE A CA 1
ATOM 1683 C C . ILE A 1 206 ? 2.532 19.096 4.046 1.00 39.94 206 ILE A C 1
ATOM 1685 O O . ILE A 1 206 ? 1.584 19.811 3.740 1.00 39.94 206 ILE A O 1
ATOM 1689 N N . ALA A 1 207 ? 2.725 17.904 3.479 1.00 37.81 207 ALA A N 1
ATOM 1690 C CA . ALA A 1 207 ? 1.664 17.236 2.737 1.00 37.81 207 ALA A CA 1
ATOM 1691 C C . ALA A 1 207 ? 0.352 17.360 3.545 1.00 37.81 207 ALA A C 1
ATOM 1693 O O . ALA A 1 207 ? 0.408 17.137 4.758 1.00 37.81 207 ALA A O 1
ATOM 1694 N N . PRO A 1 208 ? -0.808 17.646 2.924 1.00 42.31 208 PRO A N 1
ATOM 1695 C CA . PRO A 1 208 ? -2.072 18.016 3.597 1.00 42.31 208 PRO A CA 1
ATOM 1696 C C . PRO A 1 208 ? -2.648 16.946 4.552 1.00 42.31 208 PRO A C 1
ATOM 1698 O O . PRO A 1 208 ? -3.738 17.069 5.095 1.00 42.31 208 PRO A O 1
ATOM 1701 N N . ARG A 1 209 ? -1.902 15.869 4.784 1.00 42.84 209 ARG A N 1
ATOM 1702 C CA . ARG A 1 209 ? -2.265 14.673 5.525 1.00 42.84 209 ARG A CA 1
ATOM 1703 C C . ARG A 1 209 ? -2.199 14.823 7.047 1.00 42.84 209 ARG A C 1
ATOM 1705 O O . ARG A 1 209 ? -2.700 13.944 7.723 1.00 42.84 209 ARG A O 1
ATOM 1712 N N . ARG A 1 210 ? -1.566 15.853 7.627 1.00 44.28 210 ARG A N 1
ATOM 1713 C C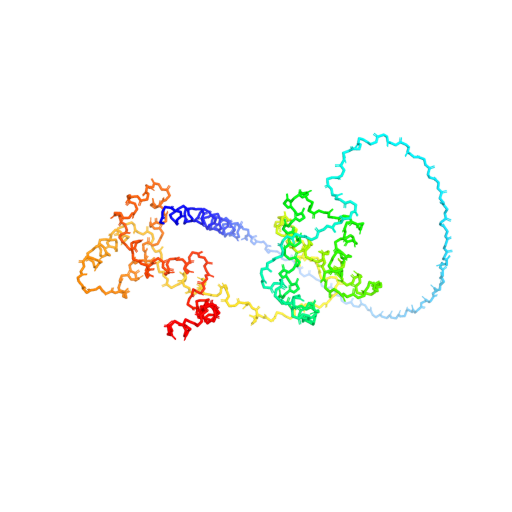A . ARG A 1 210 ? -1.458 15.985 9.105 1.00 44.28 210 ARG A CA 1
ATOM 1714 C C . ARG A 1 210 ? -2.340 17.073 9.721 1.00 44.28 210 ARG A C 1
ATOM 1716 O O . ARG A 1 210 ? -2.722 16.923 10.880 1.00 44.28 210 ARG A O 1
ATOM 1723 N N . GLU A 1 211 ? -2.715 18.102 8.967 1.00 44.59 211 GLU A N 1
ATOM 1724 C CA . GLU A 1 211 ? -3.485 19.244 9.490 1.00 44.59 211 GLU A CA 1
ATOM 1725 C C . GLU A 1 211 ? -4.959 18.924 9.769 1.00 44.59 211 GLU A C 1
ATOM 1727 O O . GLU A 1 211 ? -5.511 19.437 10.743 1.00 44.59 211 GLU A O 1
ATOM 1732 N N . LEU A 1 212 ? -5.570 18.013 9.000 1.00 47.97 212 LEU A N 1
ATOM 1733 C CA . LEU A 1 212 ? -6.961 17.587 9.215 1.00 47.97 212 LEU A CA 1
ATOM 1734 C C . LEU A 1 212 ? -7.167 16.960 10.601 1.00 47.97 212 LEU A C 1
ATOM 1736 O O . LEU A 1 212 ? -8.158 17.240 11.268 1.00 47.97 212 LEU A O 1
ATOM 1740 N N . THR A 1 213 ? -6.193 16.175 11.064 1.00 45.25 213 THR A N 1
ATOM 1741 C CA . THR A 1 213 ? -6.206 15.541 12.388 1.00 45.25 213 THR A CA 1
ATOM 1742 C C . THR A 1 213 ? -6.252 16.579 13.510 1.00 45.25 213 THR A C 1
ATOM 1744 O O . THR A 1 213 ? -7.100 16.506 14.390 1.00 45.25 213 THR A O 1
ATOM 1747 N N . VAL A 1 214 ? -5.359 17.574 13.484 1.00 46.03 214 VAL A N 1
ATOM 1748 C CA . VAL A 1 214 ? -5.172 18.506 14.611 1.00 46.03 214 VAL A CA 1
ATOM 1749 C C . VAL A 1 214 ? -6.324 19.507 14.717 1.00 46.03 214 VAL A C 1
ATOM 1751 O O . VAL A 1 214 ? -6.795 19.784 15.815 1.00 46.03 214 VAL A O 1
ATOM 1754 N N . GLN A 1 215 ? -6.834 20.014 13.593 1.00 50.94 215 GLN A N 1
ATOM 1755 C CA . GLN A 1 215 ? -7.950 20.965 13.616 1.00 50.94 215 GLN A CA 1
ATOM 1756 C C . GLN A 1 215 ? -9.284 20.327 14.022 1.00 50.94 215 GLN A C 1
ATOM 1758 O O . GLN A 1 215 ? -10.176 21.036 14.480 1.00 50.94 215 GLN A O 1
ATOM 1763 N N . PHE A 1 216 ? -9.436 19.014 13.841 1.00 52.03 216 PHE A N 1
ATOM 1764 C CA . PHE A 1 216 ? -10.658 18.294 14.181 1.00 52.03 216 PHE A CA 1
ATOM 1765 C C . PHE A 1 216 ? -10.719 17.916 15.665 1.00 52.03 216 PHE A C 1
ATOM 1767 O O . PHE A 1 216 ? -11.714 18.226 16.315 1.00 52.03 216 PHE A O 1
ATOM 1774 N N . TRP A 1 217 ? -9.647 17.338 16.226 1.00 49.62 217 TRP A N 1
ATOM 1775 C CA . TRP A 1 217 ? -9.585 17.027 17.664 1.00 49.62 217 TRP A CA 1
ATOM 1776 C C . TRP A 1 217 ? -9.697 18.284 18.532 1.00 49.62 217 TRP A C 1
ATOM 1778 O O . TRP A 1 217 ? -10.333 18.244 19.573 1.00 49.62 217 TRP A O 1
ATOM 1788 N N . ASN A 1 218 ? -9.169 19.421 18.068 1.00 53.97 218 ASN A N 1
ATOM 1789 C CA . ASN A 1 218 ? -9.286 20.694 18.784 1.00 53.97 218 ASN A CA 1
ATOM 1790 C C . ASN A 1 218 ? -10.702 21.308 18.738 1.00 53.97 218 ASN A C 1
ATOM 1792 O O . ASN A 1 218 ? -10.950 22.289 19.431 1.00 53.97 218 ASN A O 1
ATOM 1796 N N . LYS A 1 219 ? -11.610 20.790 17.894 1.00 54.09 219 LYS A N 1
ATOM 1797 C CA . LYS A 1 219 ? -12.988 21.297 17.733 1.00 54.09 219 LYS A CA 1
ATOM 1798 C C . LYS A 1 219 ? -14.046 20.424 18.399 1.00 54.09 219 LYS A C 1
ATOM 1800 O O . LYS A 1 219 ? -15.181 20.874 18.533 1.00 54.09 219 LYS A O 1
ATOM 1805 N N . ILE A 1 220 ? -13.712 19.190 18.760 1.00 57.56 220 ILE A N 1
ATOM 1806 C CA . ILE A 1 220 ? -14.627 18.310 19.482 1.00 57.56 220 ILE A CA 1
ATOM 1807 C C . ILE A 1 220 ? -14.218 18.375 20.938 1.00 57.56 220 ILE A C 1
ATOM 1809 O O . ILE A 1 220 ? -13.128 17.937 21.295 1.00 57.56 220 ILE A O 1
ATOM 1813 N N . ASP A 1 221 ? -15.102 18.937 21.753 1.00 58.28 221 ASP A N 1
ATOM 1814 C CA . ASP A 1 221 ? -15.000 18.836 23.198 1.00 58.28 221 ASP A CA 1
ATOM 1815 C C . ASP A 1 221 ? -15.144 17.357 23.574 1.00 58.28 221 ASP A C 1
ATOM 1817 O O . ASP A 1 221 ? -16.243 16.805 23.603 1.00 58.28 221 ASP A O 1
ATOM 1821 N N . MET A 1 222 ? -14.006 16.683 23.726 1.00 60.56 222 MET A N 1
ATOM 1822 C CA . MET A 1 222 ? -13.918 15.283 24.131 1.00 60.56 222 MET A CA 1
ATOM 1823 C C . MET A 1 222 ? -13.947 15.200 25.653 1.00 60.56 222 MET A C 1
ATOM 1825 O O . MET A 1 222 ? -13.054 14.620 26.269 1.00 60.56 222 MET A O 1
ATOM 1829 N N . ASN A 1 223 ? -14.949 15.836 26.257 1.00 59.75 223 ASN A N 1
ATOM 1830 C CA . ASN A 1 223 ? -15.270 15.591 27.648 1.00 59.75 223 ASN A CA 1
ATOM 1831 C C . ASN A 1 223 ? -15.734 14.134 27.753 1.00 59.75 223 ASN A C 1
ATOM 1833 O O . ASN A 1 223 ? -16.763 13.755 27.199 1.00 59.75 223 ASN A O 1
ATOM 1837 N N . ASP A 1 224 ? -14.927 13.310 28.419 1.00 64.44 224 ASP A N 1
ATOM 1838 C CA . ASP A 1 224 ? -15.156 11.874 28.623 1.00 64.44 224 ASP A CA 1
ATOM 1839 C C . ASP A 1 224 ? -16.167 11.644 29.760 1.00 64.44 224 ASP A C 1
ATOM 1841 O O . ASP A 1 224 ? -15.939 10.854 30.674 1.00 64.44 224 ASP A O 1
ATOM 1845 N N . ASP A 1 225 ? -17.263 12.411 29.755 1.00 79.31 225 ASP A N 1
ATOM 1846 C CA . ASP A 1 225 ? -18.351 12.223 30.706 1.00 79.31 225 ASP A CA 1
ATOM 1847 C C . ASP A 1 225 ? -19.201 11.025 30.244 1.00 79.31 225 ASP A C 1
ATOM 1849 O O . ASP A 1 225 ? -19.850 11.093 29.187 1.00 79.31 225 ASP A O 1
ATOM 1853 N N . PRO A 1 226 ? -19.216 9.910 30.999 1.00 77.00 226 PRO A N 1
ATOM 1854 C CA . PRO A 1 226 ? -19.990 8.729 30.634 1.00 77.00 226 PRO A CA 1
ATOM 1855 C C . PRO A 1 226 ? -21.496 9.016 30.545 1.00 77.00 226 PRO A C 1
ATOM 1857 O O . PRO A 1 226 ? -22.211 8.317 29.821 1.00 77.00 226 PRO A O 1
ATOM 1860 N N . GLU A 1 227 ? -21.998 10.038 31.243 1.00 81.94 227 GLU A N 1
ATOM 1861 C CA . GLU A 1 227 ? -23.412 10.400 31.209 1.00 81.94 227 GLU A CA 1
ATOM 1862 C C . GLU A 1 227 ? -23.786 11.124 29.904 1.00 81.94 227 GLU A C 1
ATOM 1864 O O . GLU A 1 227 ? -24.791 10.768 29.280 1.00 81.94 227 GLU A O 1
ATOM 1869 N N . ASP A 1 228 ? -22.935 12.032 29.404 1.00 86.31 228 ASP A N 1
ATOM 1870 C CA . ASP A 1 228 ? -23.107 12.653 28.076 1.00 86.31 228 ASP A CA 1
ATOM 1871 C C . ASP A 1 228 ? -22.975 11.602 26.962 1.00 86.31 228 ASP A C 1
ATOM 1873 O O . ASP A 1 228 ? -23.773 11.568 26.019 1.00 86.31 228 ASP A O 1
ATOM 1877 N N . ALA A 1 229 ? -22.020 10.673 27.082 1.00 85.25 229 ALA A N 1
ATOM 1878 C CA . ALA A 1 229 ? -21.867 9.587 26.117 1.00 85.25 229 ALA A CA 1
ATOM 1879 C C . ALA A 1 229 ? -23.147 8.740 26.013 1.00 85.25 229 ALA A C 1
ATOM 1881 O O . ALA A 1 229 ? -23.655 8.529 24.908 1.00 85.25 229 ALA A O 1
ATOM 1882 N N . ASN A 1 230 ? -23.722 8.321 27.143 1.00 89.31 230 ASN A N 1
ATOM 1883 C CA . ASN A 1 230 ? -24.958 7.537 27.165 1.00 89.31 230 ASN A CA 1
ATOM 1884 C C . ASN A 1 230 ? -26.155 8.292 26.573 1.00 89.31 230 ASN A C 1
ATOM 1886 O O . ASN A 1 230 ? -26.929 7.703 25.812 1.00 89.31 230 ASN A O 1
ATOM 1890 N N . GLN A 1 231 ? -26.294 9.592 26.847 1.00 91.12 231 GLN A N 1
ATOM 1891 C CA . GLN A 1 231 ? -27.345 10.415 26.236 1.00 91.12 231 GLN A CA 1
ATOM 1892 C C . GLN A 1 231 ? -27.214 10.455 24.709 1.00 91.12 231 GLN A C 1
ATOM 1894 O O . GLN A 1 231 ? -28.195 10.244 23.991 1.00 91.12 231 GLN A O 1
ATOM 1899 N N . ASN A 1 232 ? -25.996 10.650 24.197 1.00 90.81 232 ASN A N 1
ATOM 1900 C CA . ASN A 1 232 ? -25.731 10.648 22.760 1.00 90.81 232 ASN A CA 1
ATOM 1901 C C . ASN A 1 232 ? -25.973 9.269 22.121 1.00 90.81 232 ASN A C 1
ATOM 1903 O O . ASN A 1 232 ? -26.456 9.199 20.992 1.00 90.81 232 ASN A O 1
ATOM 1907 N N . ILE A 1 233 ? -25.682 8.170 22.823 1.00 91.75 233 ILE A N 1
ATOM 1908 C CA . ILE A 1 233 ? -25.974 6.807 22.348 1.00 91.75 233 ILE A CA 1
ATOM 1909 C C . ILE A 1 233 ? -27.480 6.585 22.226 1.00 91.75 233 ILE A C 1
ATOM 1911 O O . ILE A 1 233 ? -27.947 6.124 21.183 1.00 91.75 233 ILE A O 1
ATOM 1915 N N . GLN A 1 234 ? -28.244 6.947 23.258 1.00 93.62 234 GLN A N 1
ATOM 1916 C CA . GLN A 1 234 ? -29.703 6.822 23.246 1.00 93.62 234 GLN A CA 1
ATOM 1917 C C . GLN A 1 234 ? -30.332 7.680 22.146 1.00 93.62 234 GLN A C 1
ATOM 1919 O O . GLN A 1 234 ? -31.194 7.196 21.413 1.00 93.62 234 GLN A O 1
ATOM 1924 N N . PHE A 1 235 ? -29.844 8.911 21.970 1.00 93.94 235 PHE A N 1
ATOM 1925 C CA . PHE A 1 235 ? -30.246 9.776 20.864 1.00 93.94 235 PHE A CA 1
ATOM 1926 C C . PHE A 1 235 ? -29.989 9.122 19.498 1.00 93.94 235 PHE A C 1
ATOM 1928 O O . PHE A 1 235 ? -30.864 9.113 18.640 1.00 93.94 235 PHE A O 1
ATOM 1935 N N . MET A 1 236 ? -28.813 8.527 19.281 1.00 93.12 236 MET A N 1
ATOM 1936 C CA . MET A 1 236 ? -28.532 7.847 18.013 1.00 93.12 236 MET A CA 1
ATOM 1937 C C . MET A 1 236 ? -29.418 6.617 17.802 1.00 93.12 236 MET A C 1
ATOM 1939 O O . MET A 1 236 ? -29.852 6.380 16.677 1.00 93.12 236 MET A O 1
ATOM 1943 N N . LYS A 1 237 ? -29.691 5.834 18.855 1.00 93.38 237 LYS A N 1
ATOM 1944 C CA . LYS A 1 237 ? -30.584 4.665 18.788 1.00 93.38 237 LYS A CA 1
ATOM 1945 C C . LYS A 1 237 ? -31.999 5.070 18.371 1.00 93.38 237 LYS A C 1
ATOM 1947 O O . LYS A 1 237 ? -32.575 4.411 17.509 1.00 93.38 237 LYS A O 1
ATOM 1952 N N . SER A 1 238 ? -32.542 6.146 18.944 1.00 93.00 238 SER A N 1
ATOM 1953 C CA . SER A 1 238 ? -33.875 6.638 18.581 1.00 93.00 238 SER A CA 1
ATOM 1954 C C . SER A 1 238 ? -33.901 7.246 17.178 1.00 93.00 238 SER A C 1
ATOM 1956 O O . SER A 1 238 ? -34.780 6.917 16.387 1.00 93.00 238 SER A O 1
ATOM 1958 N N . GLU A 1 239 ? -32.910 8.067 16.830 1.00 92.69 239 GLU A N 1
ATOM 1959 C CA . GLU A 1 239 ? -32.879 8.775 15.549 1.00 92.69 239 GLU A CA 1
ATOM 1960 C C . GLU A 1 239 ? -32.642 7.835 14.357 1.00 92.69 239 GLU A C 1
ATOM 1962 O O . GLU A 1 239 ? -33.248 8.003 13.302 1.00 92.69 239 GLU A O 1
ATOM 1967 N N . LEU A 1 240 ? -31.813 6.798 14.520 1.00 90.12 240 LEU A N 1
ATOM 1968 C CA . LEU A 1 240 ? -31.582 5.788 13.479 1.00 90.12 240 LEU A CA 1
ATOM 1969 C C . LEU A 1 240 ? -32.760 4.820 13.294 1.00 90.12 240 LEU A C 1
ATOM 1971 O O . LEU A 1 240 ? -32.816 4.133 12.276 1.00 90.12 240 LEU A O 1
ATOM 1975 N N . ALA A 1 241 ? -33.692 4.761 14.248 1.00 90.81 241 ALA A N 1
ATOM 1976 C CA . ALA A 1 241 ? -34.925 3.987 14.124 1.00 90.81 241 ALA A CA 1
ATOM 1977 C C . ALA A 1 241 ? -36.043 4.753 13.385 1.00 90.81 241 ALA A C 1
ATOM 1979 O O . ALA A 1 241 ? -37.052 4.152 13.007 1.00 90.81 241 ALA A O 1
ATOM 1980 N N . ASN A 1 242 ? -35.880 6.062 13.161 1.00 91.38 242 ASN A N 1
ATOM 1981 C CA . ASN A 1 242 ? -36.858 6.891 12.461 1.00 91.38 242 ASN A CA 1
ATOM 1982 C C . ASN A 1 242 ? -36.869 6.616 10.946 1.00 91.38 242 ASN A C 1
ATOM 1984 O O . ASN A 1 242 ? -35.853 6.280 10.341 1.00 91.38 242 ASN A O 1
ATOM 1988 N N . GLN A 1 243 ? -38.024 6.823 10.301 1.00 81.81 243 GLN A N 1
ATOM 1989 C CA . GLN A 1 243 ? -38.154 6.689 8.838 1.00 81.81 243 GLN A CA 1
ATOM 1990 C C . GLN A 1 243 ? -37.364 7.760 8.071 1.00 81.81 243 GLN A C 1
ATOM 1992 O O . GLN A 1 243 ? -36.891 7.509 6.964 1.00 81.81 243 GLN A O 1
ATOM 1997 N N . VAL A 1 244 ? -37.231 8.953 8.656 1.00 88.81 244 VAL A N 1
ATOM 1998 C CA . VAL A 1 244 ? -36.440 10.063 8.120 1.00 88.81 244 VAL A CA 1
ATOM 1999 C C . VAL A 1 244 ? -35.359 10.379 9.142 1.00 88.81 244 VAL A C 1
ATOM 2001 O O . VAL A 1 244 ? -35.663 10.850 10.232 1.00 88.81 244 VAL A O 1
ATOM 2004 N N . ILE A 1 245 ? -34.111 10.082 8.787 1.00 89.56 245 ILE A N 1
ATOM 2005 C CA . ILE A 1 245 ? -32.958 10.190 9.685 1.00 89.56 245 ILE A CA 1
ATOM 2006 C C . ILE A 1 245 ? -32.310 11.565 9.517 1.00 89.56 245 ILE A C 1
ATOM 2008 O O . ILE A 1 245 ? -31.881 11.920 8.414 1.00 89.56 245 ILE A O 1
ATOM 2012 N N . ASN A 1 246 ? -32.153 12.315 10.609 1.00 90.94 246 ASN A N 1
ATOM 2013 C CA . ASN A 1 246 ? -31.339 13.525 10.624 1.00 90.94 246 ASN A CA 1
ATOM 2014 C C . ASN A 1 246 ? -29.849 13.185 10.793 1.00 90.94 246 ASN A C 1
ATOM 2016 O O . ASN A 1 246 ? -29.300 13.153 11.899 1.00 90.94 246 ASN A O 1
ATOM 2020 N N . PHE A 1 247 ? -29.173 12.945 9.669 1.00 87.81 247 PHE A N 1
ATOM 2021 C CA . PHE A 1 247 ? -27.761 12.565 9.665 1.00 87.81 247 PHE A CA 1
ATOM 2022 C C . PHE A 1 247 ? -26.823 13.615 10.261 1.00 87.81 247 PHE A C 1
ATOM 2024 O O . PHE A 1 247 ? -25.787 13.231 10.796 1.00 87.81 247 PHE A O 1
ATOM 2031 N N . ASP A 1 248 ? -27.151 14.905 10.206 1.00 86.94 248 ASP A N 1
ATOM 2032 C CA . ASP A 1 248 ? -26.266 15.945 10.736 1.00 86.94 248 ASP A CA 1
ATOM 2033 C C . ASP A 1 248 ? -26.155 15.840 12.258 1.00 86.94 248 ASP A C 1
ATOM 2035 O O . ASP A 1 248 ? -25.050 15.799 12.808 1.00 86.94 248 ASP A O 1
ATOM 2039 N N . ASN A 1 249 ? -27.293 15.676 12.934 1.00 88.19 249 ASN A N 1
ATOM 2040 C CA . ASN A 1 249 ? -27.323 15.488 14.381 1.00 88.19 249 ASN A CA 1
ATOM 2041 C C . ASN A 1 249 ? -26.724 14.136 14.782 1.00 88.19 249 ASN A C 1
ATOM 2043 O O . ASN A 1 249 ? -25.914 14.070 15.709 1.00 88.19 249 ASN A O 1
ATOM 2047 N N . VAL A 1 250 ? -27.046 13.065 14.043 1.00 90.44 250 VAL A N 1
ATOM 2048 C CA . VAL A 1 250 ? -26.456 11.740 14.287 1.00 90.44 250 VAL A CA 1
ATOM 2049 C C . VAL A 1 250 ? -24.938 11.793 14.147 1.00 90.44 250 VAL A C 1
ATOM 2051 O O . VAL A 1 250 ? -24.246 11.241 14.991 1.00 90.44 250 VAL A O 1
ATOM 2054 N N . LYS A 1 251 ? -24.389 12.502 13.155 1.00 89.12 251 LYS A N 1
ATOM 2055 C CA . LYS A 1 251 ? -22.935 12.663 12.988 1.00 89.12 251 LYS A CA 1
ATOM 2056 C C . LYS A 1 251 ? -22.286 13.395 14.158 1.00 89.12 251 LYS A C 1
ATOM 2058 O O . LYS A 1 251 ? -21.155 13.068 14.515 1.00 89.12 251 LYS A O 1
ATOM 2063 N N . VAL A 1 252 ? -22.960 14.377 14.755 1.00 87.88 252 VAL A N 1
ATOM 2064 C CA . VAL A 1 252 ? -22.452 15.073 15.948 1.00 87.88 252 VAL A CA 1
ATOM 2065 C C . VAL A 1 252 ? -22.387 14.113 17.135 1.00 87.88 252 VAL A C 1
ATOM 2067 O O . VAL A 1 252 ? -21.313 13.945 17.716 1.00 87.88 252 VAL A O 1
ATOM 2070 N N . SER A 1 253 ? -23.481 13.418 17.447 1.00 89.44 253 SER A N 1
ATOM 2071 C CA . SER A 1 253 ? -23.510 12.423 18.530 1.00 89.44 253 SER A CA 1
ATOM 2072 C C . SER A 1 253 ? -22.567 11.246 18.268 1.00 89.44 253 SER A C 1
ATOM 2074 O O . SER A 1 253 ? -21.911 10.745 19.184 1.00 89.44 253 SER A O 1
ATOM 2076 N N . TRP A 1 254 ? -22.407 10.859 17.000 1.00 90.56 254 TRP A N 1
ATOM 2077 C CA . TRP A 1 254 ? -21.459 9.841 16.560 1.00 90.56 254 TRP A CA 1
ATOM 2078 C C . TRP A 1 254 ? -20.020 10.263 16.853 1.00 90.56 254 TRP A C 1
ATOM 2080 O O . TRP A 1 254 ? -19.218 9.444 17.287 1.00 90.56 254 TRP A O 1
ATOM 2090 N N . LYS A 1 255 ? -19.674 11.538 16.683 1.00 86.00 255 LYS A N 1
ATOM 2091 C CA . LYS A 1 255 ? -18.337 12.047 17.020 1.00 86.00 255 LYS A CA 1
ATOM 2092 C C . LYS A 1 255 ? -18.103 12.115 18.523 1.00 86.00 255 LYS A C 1
ATOM 2094 O O . LYS A 1 255 ? -17.048 11.687 18.979 1.00 86.00 255 LYS A O 1
ATOM 2099 N N . LYS A 1 256 ? -19.084 12.607 19.283 1.00 86.81 256 LYS A N 1
ATOM 2100 C CA . LYS A 1 256 ? -18.987 12.734 20.746 1.00 86.81 256 LYS A CA 1
ATOM 2101 C C . LYS A 1 256 ? -18.773 11.394 21.448 1.00 86.81 256 LYS A C 1
ATOM 2103 O O . LYS A 1 256 ? -18.035 11.306 22.415 1.00 86.81 256 LYS A O 1
ATOM 2108 N N . THR A 1 257 ? -19.357 10.326 20.914 1.00 89.38 257 THR A N 1
ATOM 2109 C CA . THR A 1 257 ? -19.275 8.979 21.502 1.00 89.38 257 THR A CA 1
ATOM 2110 C C . THR A 1 257 ? -18.065 8.168 21.029 1.00 89.38 257 THR A C 1
ATOM 2112 O O . THR A 1 257 ? -17.958 6.988 21.353 1.00 89.38 257 THR A O 1
ATOM 2115 N N . LEU A 1 258 ? -17.137 8.761 20.267 1.00 86.06 258 LEU A N 1
ATOM 2116 C CA . LEU A 1 258 ? -16.022 8.039 19.642 1.00 86.06 258 LEU A CA 1
ATOM 2117 C C . LEU A 1 258 ? -15.108 7.334 20.659 1.00 86.06 258 LEU A C 1
ATOM 2119 O O . LEU A 1 258 ? -14.747 6.175 20.449 1.00 86.06 258 LEU A O 1
ATOM 2123 N N . VAL A 1 259 ? -14.727 8.019 21.742 1.00 83.31 259 VAL A N 1
ATOM 2124 C CA . VAL A 1 259 ? -13.852 7.453 22.787 1.00 83.31 259 VAL A CA 1
ATOM 2125 C C . VAL A 1 259 ? -14.551 6.284 23.477 1.00 83.31 259 VAL A C 1
ATOM 2127 O O . VAL A 1 259 ? -14.017 5.174 23.511 1.00 83.31 259 VAL A O 1
ATOM 2130 N N . HIS A 1 260 ? -15.794 6.501 23.910 1.00 87.50 260 HIS A N 1
ATOM 2131 C CA . HIS A 1 260 ? -16.611 5.481 24.560 1.00 87.50 260 HIS A CA 1
ATOM 2132 C C . HIS A 1 260 ? -16.822 4.248 23.663 1.00 87.50 260 HIS A C 1
ATOM 2134 O O . HIS A 1 260 ? -16.619 3.115 24.101 1.00 87.50 260 HIS A O 1
ATOM 2140 N N . ARG A 1 261 ? -17.127 4.446 22.372 1.00 89.44 261 ARG A N 1
ATOM 2141 C CA . ARG A 1 261 ? -17.254 3.354 21.392 1.00 89.44 261 ARG A CA 1
ATOM 2142 C C . ARG A 1 261 ? -15.989 2.523 21.261 1.00 89.44 261 ARG A C 1
ATOM 2144 O O . ARG A 1 261 ? -16.065 1.297 21.240 1.00 89.44 261 ARG A O 1
ATOM 2151 N N . ARG A 1 262 ? -14.828 3.173 21.169 1.00 84.94 262 ARG A N 1
ATOM 2152 C CA . ARG A 1 262 ? -13.540 2.479 21.032 1.00 84.94 262 ARG A CA 1
ATOM 2153 C C . ARG A 1 262 ? -13.224 1.633 22.257 1.00 84.94 262 ARG A C 1
ATOM 2155 O O . ARG A 1 262 ? -12.856 0.473 22.096 1.00 84.94 262 ARG A O 1
ATOM 2162 N N . ASN A 1 263 ? -13.436 2.179 23.450 1.00 85.19 263 ASN A N 1
ATOM 2163 C CA . ASN A 1 263 ? -13.255 1.440 24.699 1.00 85.19 263 ASN A CA 1
ATOM 2164 C C . ASN A 1 263 ? -14.236 0.260 24.797 1.00 85.19 263 ASN A C 1
ATOM 2166 O O . ASN A 1 263 ? -13.858 -0.837 25.206 1.00 85.19 263 ASN A O 1
ATOM 2170 N N . PHE A 1 264 ? -15.483 0.451 24.359 1.00 88.81 264 PHE A N 1
ATOM 2171 C CA . PHE A 1 264 ? -16.487 -0.609 24.347 1.00 88.81 264 PHE A CA 1
ATOM 2172 C C . PHE A 1 264 ? -16.114 -1.749 23.387 1.00 88.81 264 PHE A C 1
ATOM 2174 O O . PHE A 1 264 ? -16.175 -2.914 23.773 1.00 88.81 264 PHE A O 1
ATOM 2181 N N . ILE A 1 265 ? -15.661 -1.426 22.170 1.00 89.38 265 ILE A N 1
ATOM 2182 C CA . ILE A 1 265 ? -15.251 -2.401 21.143 1.00 89.38 265 ILE A CA 1
ATOM 2183 C C . ILE A 1 265 ? -14.167 -3.362 21.638 1.00 89.38 265 ILE A C 1
ATOM 2185 O O . ILE A 1 265 ? -14.171 -4.530 21.259 1.00 89.38 265 ILE A O 1
ATOM 2189 N N . GLN A 1 266 ? -13.240 -2.891 22.472 1.00 84.06 266 GLN A N 1
ATOM 2190 C CA . GLN A 1 266 ? -12.134 -3.720 22.956 1.00 84.06 266 GLN A CA 1
ATOM 2191 C C . GLN A 1 266 ? -12.591 -4.856 23.877 1.00 84.06 266 GLN A C 1
ATOM 2193 O O . GLN A 1 266 ? -11.937 -5.895 23.928 1.00 84.06 266 GLN A O 1
ATOM 2198 N N . ASN A 1 267 ? -13.715 -4.668 24.571 1.00 89.44 267 ASN A N 1
ATOM 2199 C CA . ASN A 1 267 ? -14.167 -5.564 25.634 1.00 89.44 267 ASN A CA 1
ATOM 2200 C C . ASN A 1 267 ? -15.436 -6.352 25.280 1.00 89.44 267 ASN A C 1
ATOM 2202 O O . ASN A 1 267 ? -15.860 -7.194 26.066 1.00 89.44 267 ASN A O 1
ATOM 2206 N N . HIS A 1 268 ? -16.035 -6.097 24.114 1.00 92.25 268 HIS A N 1
ATOM 2207 C CA . HIS A 1 268 ? -17.323 -6.671 23.725 1.00 92.25 268 HIS A CA 1
ATOM 2208 C C . HIS A 1 268 ? -17.252 -7.379 22.374 1.00 92.25 268 HIS A C 1
ATOM 2210 O O . HIS A 1 268 ? -16.425 -7.092 21.506 1.00 92.25 268 HIS A O 1
ATOM 2216 N N . THR A 1 269 ? -18.157 -8.330 22.174 1.00 92.62 269 THR A N 1
ATOM 2217 C CA . THR A 1 269 ? -18.288 -9.050 20.911 1.00 92.62 269 THR A CA 1
ATOM 2218 C C . THR A 1 269 ? -18.842 -8.144 19.811 1.00 92.62 269 THR A C 1
ATOM 2220 O O . THR A 1 269 ? -19.556 -7.176 20.058 1.00 92.62 269 THR A O 1
ATOM 2223 N N . THR A 1 270 ? -18.593 -8.499 18.545 1.00 87.25 270 THR A N 1
ATOM 2224 C CA . THR A 1 270 ? -19.165 -7.764 17.401 1.00 87.25 270 THR A CA 1
ATOM 2225 C C . THR A 1 270 ? -20.690 -7.662 17.471 1.00 87.25 270 THR A C 1
ATOM 2227 O O . THR A 1 270 ? -21.240 -6.667 17.022 1.00 87.25 270 THR A O 1
ATOM 2230 N N . LYS A 1 271 ? -21.377 -8.676 18.011 1.00 91.50 271 LYS A N 1
ATOM 2231 C CA . LYS A 1 271 ? -22.837 -8.654 18.142 1.00 91.50 271 LYS A CA 1
ATOM 2232 C C . LYS A 1 271 ? -23.274 -7.566 19.129 1.00 91.50 271 LYS A C 1
ATOM 2234 O O . LYS A 1 271 ? -24.066 -6.712 18.755 1.00 91.50 271 LYS A O 1
ATOM 2239 N N . GLU A 1 272 ? -22.691 -7.556 20.324 1.00 93.25 272 GLU A N 1
ATOM 2240 C CA . GLU A 1 272 ? -22.981 -6.563 21.369 1.00 93.25 272 GLU A CA 1
ATOM 2241 C C . GLU A 1 272 ? -22.639 -5.141 20.910 1.00 93.25 272 GLU A C 1
ATOM 2243 O O . GLU A 1 272 ? -23.406 -4.214 21.138 1.00 93.25 272 GLU A O 1
ATOM 2248 N N . VAL A 1 273 ? -21.530 -4.961 20.185 1.00 92.31 273 VAL A N 1
ATOM 2249 C CA . VAL A 1 273 ? -21.146 -3.660 19.609 1.00 92.31 273 VAL A CA 1
ATOM 2250 C C . VAL A 1 273 ? -22.198 -3.137 18.629 1.00 92.31 273 VAL A C 1
ATOM 2252 O O . VAL A 1 273 ? -22.479 -1.942 18.621 1.00 92.31 273 VAL A O 1
ATOM 2255 N N . LEU A 1 274 ? -22.769 -4.000 17.786 1.00 91.00 274 LEU A N 1
ATOM 2256 C CA . LEU A 1 274 ? -23.778 -3.591 16.802 1.00 91.00 274 LEU A CA 1
ATOM 2257 C C . LEU A 1 274 ? -25.140 -3.316 17.444 1.00 91.00 274 LEU A C 1
ATOM 2259 O O . LEU A 1 274 ? -25.869 -2.453 16.961 1.00 91.00 274 LEU A O 1
ATOM 2263 N N . GLU A 1 275 ? -25.470 -4.033 18.518 1.00 91.06 275 GLU A N 1
ATOM 2264 C CA . GLU A 1 275 ? -26.669 -3.787 19.324 1.00 91.06 275 GLU A CA 1
ATOM 2265 C C . GLU A 1 275 ? -26.549 -2.465 20.102 1.00 91.06 275 GLU A C 1
ATOM 2267 O O . GLU A 1 275 ? -27.501 -1.682 20.149 1.00 91.06 275 GLU A O 1
ATOM 2272 N N . GLU A 1 276 ? -25.368 -2.170 20.652 1.00 92.75 276 GLU A N 1
ATOM 2273 C CA . GLU A 1 276 ? -25.133 -0.942 21.414 1.00 92.75 276 GLU A CA 1
ATOM 2274 C C . GLU A 1 276 ? -24.929 0.288 20.521 1.00 92.75 276 GLU A C 1
ATOM 2276 O O . GLU A 1 276 ? -25.373 1.384 20.856 1.00 92.75 276 GLU A O 1
ATOM 2281 N N . TYR A 1 277 ? -24.326 0.119 19.343 1.00 93.12 277 TYR A N 1
ATOM 2282 C CA . TYR A 1 277 ? -24.045 1.206 18.407 1.00 93.12 277 TYR A CA 1
ATOM 2283 C C . TYR A 1 277 ? -24.590 0.888 17.013 1.00 93.12 277 TYR A C 1
ATOM 2285 O O . TYR A 1 277 ? -23.828 0.515 16.110 1.00 93.12 277 TYR A O 1
ATOM 2293 N N . PRO A 1 278 ? -25.896 1.115 16.780 1.00 87.62 278 PRO A N 1
ATOM 2294 C CA . PRO A 1 278 ? -26.525 0.813 15.496 1.00 87.62 278 PRO A CA 1
ATOM 2295 C C . PRO A 1 278 ? -25.922 1.609 14.333 1.00 87.62 278 PRO A C 1
ATOM 2297 O O . PRO A 1 278 ? -26.017 1.182 13.183 1.00 87.62 278 PRO A O 1
ATOM 2300 N N . GLY A 1 279 ? -25.226 2.719 14.602 1.00 89.62 279 GLY A N 1
ATOM 2301 C CA . GLY A 1 279 ? -24.510 3.483 13.579 1.00 89.62 279 GLY A CA 1
ATOM 2302 C C . GLY A 1 279 ? -23.460 2.671 12.809 1.00 89.62 279 GLY A C 1
ATOM 2303 O O . GLY A 1 279 ? -23.217 2.961 11.642 1.00 89.62 279 GLY A O 1
ATOM 2304 N N . TYR A 1 280 ? -22.928 1.584 13.381 1.00 90.38 280 TYR A N 1
ATOM 2305 C CA . TYR A 1 280 ? -22.029 0.660 12.676 1.00 90.38 280 TYR A CA 1
ATOM 2306 C C . TYR A 1 280 ? -22.719 -0.239 11.641 1.00 90.38 280 TYR A C 1
ATOM 2308 O O . TYR A 1 280 ? -22.044 -0.958 10.905 1.00 90.38 280 TYR A O 1
ATOM 2316 N N . THR A 1 281 ? -24.048 -0.208 11.550 1.00 87.50 281 THR A N 1
ATOM 2317 C CA . THR A 1 281 ? -24.787 -0.813 10.429 1.00 87.50 281 THR A CA 1
ATOM 2318 C C . THR A 1 281 ? -24.957 0.160 9.263 1.00 87.50 281 THR A C 1
ATOM 2320 O O . THR A 1 281 ? -25.235 -0.258 8.139 1.00 87.50 281 THR A O 1
ATOM 2323 N N . ASN A 1 282 ? -24.735 1.457 9.499 1.00 88.56 282 ASN A N 1
ATOM 2324 C CA . ASN A 1 282 ? -24.891 2.498 8.500 1.00 88.56 282 ASN A CA 1
ATOM 2325 C C . ASN A 1 282 ? -23.552 2.814 7.820 1.00 88.56 282 ASN A C 1
ATOM 2327 O O . ASN A 1 282 ? -22.628 3.349 8.434 1.00 88.56 282 ASN A O 1
ATOM 2331 N N . GLY A 1 283 ? -23.466 2.536 6.517 1.00 83.38 283 GLY A N 1
ATOM 2332 C CA . GLY A 1 283 ? -22.245 2.750 5.737 1.00 83.38 283 GLY A CA 1
ATOM 2333 C C . GLY A 1 283 ? -21.702 4.181 5.802 1.00 83.38 283 GLY A C 1
ATOM 2334 O O . GLY A 1 283 ? -20.490 4.355 5.848 1.00 83.38 283 GLY A O 1
ATOM 2335 N N . LEU A 1 284 ? -22.563 5.204 5.872 1.00 85.38 284 LEU A N 1
ATOM 2336 C CA . LEU A 1 284 ? -22.131 6.608 5.914 1.00 85.38 284 LEU A CA 1
ATOM 2337 C C . LEU A 1 284 ? -21.378 6.943 7.205 1.00 85.38 284 LEU A C 1
ATOM 2339 O O . LEU A 1 284 ? -20.359 7.629 7.163 1.00 85.38 284 LEU A O 1
ATOM 2343 N N . LEU A 1 285 ? -21.845 6.428 8.343 1.00 88.00 285 LEU A N 1
ATOM 2344 C CA . LEU A 1 285 ? -21.197 6.646 9.639 1.00 88.00 285 LEU A CA 1
ATOM 2345 C C . LEU A 1 285 ? -19.902 5.836 9.761 1.00 88.00 285 LEU A C 1
ATOM 2347 O O . LEU A 1 285 ? -18.921 6.317 10.325 1.00 88.00 285 LEU A O 1
ATOM 2351 N N . ILE A 1 286 ? -19.864 4.641 9.163 1.00 87.00 286 ILE A N 1
ATOM 2352 C CA . ILE A 1 286 ? -18.637 3.843 9.032 1.00 87.00 286 ILE A CA 1
ATOM 2353 C C . ILE A 1 286 ? -17.596 4.585 8.189 1.00 87.00 286 ILE A C 1
ATOM 2355 O O . ILE A 1 286 ? -16.422 4.594 8.551 1.00 87.00 286 ILE A O 1
ATOM 2359 N N . PHE A 1 287 ? -17.996 5.210 7.077 1.00 83.38 287 PHE A N 1
ATOM 2360 C CA . PHE A 1 287 ? -17.074 5.990 6.248 1.00 83.38 287 PHE A CA 1
ATOM 2361 C C . PHE A 1 287 ? -16.461 7.146 7.028 1.00 83.38 287 PHE A C 1
ATOM 2363 O O . PHE A 1 287 ? -15.240 7.302 7.006 1.00 83.38 287 PHE A O 1
ATOM 2370 N N . ASP A 1 288 ? -17.289 7.892 7.758 1.00 81.31 288 ASP A N 1
ATOM 2371 C CA . ASP A 1 288 ? -16.817 8.953 8.642 1.00 81.31 288 ASP A CA 1
ATOM 2372 C C . ASP A 1 288 ? -15.815 8.379 9.669 1.00 81.31 288 ASP A C 1
ATOM 2374 O O . ASP A 1 288 ? -14.695 8.876 9.783 1.00 81.31 288 ASP A O 1
ATOM 2378 N N . GLU A 1 289 ? -16.138 7.262 10.335 1.00 81.50 289 GLU A N 1
ATOM 2379 C CA . GLU A 1 289 ? -15.241 6.580 11.285 1.00 81.50 289 GLU A CA 1
ATOM 2380 C C . GLU A 1 289 ? -13.892 6.179 10.659 1.00 81.50 289 GLU A C 1
ATOM 2382 O O . GLU A 1 289 ? -12.838 6.420 11.247 1.00 81.50 289 GLU A O 1
ATOM 2387 N N . VAL A 1 290 ? -13.897 5.589 9.459 1.00 79.50 290 VAL A N 1
ATOM 2388 C CA . VAL A 1 290 ? -12.677 5.164 8.749 1.00 79.50 290 VAL A CA 1
ATOM 2389 C C . VAL A 1 290 ? -11.843 6.369 8.337 1.00 79.50 290 VAL A C 1
ATOM 2391 O O . VAL A 1 290 ? -10.619 6.349 8.485 1.00 79.50 290 VAL A O 1
ATOM 2394 N N . GLN A 1 291 ? -12.484 7.433 7.856 1.00 77.69 291 GLN A N 1
ATOM 2395 C CA . GLN A 1 291 ? -11.806 8.681 7.532 1.00 77.69 291 GLN A CA 1
ATOM 2396 C C . GLN A 1 291 ? -11.092 9.238 8.769 1.00 77.69 291 GLN A C 1
ATOM 2398 O O . GLN A 1 291 ? -9.933 9.650 8.664 1.00 77.69 291 GLN A O 1
ATOM 2403 N N . TYR A 1 292 ? -11.726 9.159 9.944 1.00 72.25 292 TYR A N 1
ATOM 2404 C CA . TYR A 1 292 ? -11.129 9.573 11.214 1.00 72.25 292 TYR A CA 1
ATOM 2405 C C . TYR A 1 292 ? -9.994 8.658 11.681 1.00 72.25 292 TYR A C 1
ATOM 2407 O O . TYR A 1 292 ? -8.923 9.146 12.037 1.00 72.25 292 TYR A O 1
ATOM 2415 N N . VAL A 1 293 ? -10.195 7.338 11.680 1.00 71.31 293 VAL A N 1
ATOM 2416 C CA . VAL A 1 293 ? -9.216 6.364 12.196 1.00 71.31 293 VAL A CA 1
ATOM 2417 C C . VAL A 1 293 ? -7.984 6.297 11.302 1.00 71.31 293 VAL A C 1
ATOM 2419 O O . VAL A 1 293 ? -6.854 6.318 11.786 1.00 71.31 293 VAL A O 1
ATOM 2422 N N . CYS A 1 294 ? -8.189 6.214 9.990 1.00 69.44 294 CYS A N 1
ATOM 2423 C CA . CYS A 1 294 ? -7.103 6.020 9.038 1.00 69.44 294 CYS A CA 1
ATOM 2424 C C . CYS A 1 294 ? -6.462 7.339 8.599 1.00 69.44 294 CYS A C 1
ATOM 2426 O O . CYS A 1 294 ? -5.406 7.313 7.960 1.00 69.44 294 CYS A O 1
ATOM 2428 N N . ASN A 1 295 ? -7.087 8.480 8.916 1.00 69.50 295 ASN A N 1
ATOM 2429 C CA . ASN A 1 295 ? -6.675 9.799 8.446 1.00 69.50 295 ASN A CA 1
ATOM 2430 C C . ASN A 1 295 ? -6.499 9.812 6.913 1.00 69.50 295 ASN A C 1
ATOM 2432 O O . ASN A 1 295 ? -5.468 10.194 6.342 1.00 69.50 295 ASN A O 1
ATOM 2436 N N . ILE A 1 296 ? -7.517 9.271 6.246 1.00 72.81 296 ILE A N 1
ATOM 2437 C CA . ILE A 1 296 ? -7.616 9.175 4.795 1.00 72.81 296 ILE A CA 1
ATOM 2438 C C . ILE A 1 296 ? -8.806 10.028 4.399 1.00 72.81 296 ILE A C 1
ATOM 2440 O O . ILE A 1 296 ? -9.920 9.751 4.819 1.00 72.81 296 ILE A O 1
ATOM 2444 N N . ASP A 1 297 ? -8.582 11.031 3.555 1.00 75.62 297 ASP A N 1
ATOM 2445 C CA . ASP A 1 297 ? -9.678 11.695 2.860 1.00 75.62 297 ASP A CA 1
ATOM 2446 C C . ASP A 1 297 ? -10.275 10.697 1.860 1.00 75.62 297 ASP A C 1
ATOM 2448 O O . ASP A 1 297 ? -9.734 10.475 0.766 1.00 75.62 297 ASP A O 1
ATOM 2452 N N . ILE A 1 298 ? -11.314 9.989 2.306 1.00 71.56 298 ILE A N 1
ATOM 2453 C CA . ILE A 1 298 ? -11.960 8.939 1.527 1.00 71.56 298 ILE A CA 1
ATOM 2454 C C . ILE A 1 298 ? -12.596 9.566 0.301 1.00 71.56 298 ILE A C 1
ATOM 2456 O O . ILE A 1 298 ? -12.426 9.018 -0.778 1.00 71.56 298 ILE A O 1
ATOM 2460 N N . GLU A 1 299 ? -13.236 10.727 0.422 1.00 73.00 299 GLU A N 1
ATOM 2461 C CA . GLU A 1 299 ? -13.919 11.378 -0.692 1.00 73.00 299 GLU A CA 1
ATOM 2462 C C . GLU A 1 299 ? -12.938 11.754 -1.809 1.00 73.00 299 GLU A C 1
ATOM 2464 O O . GLU A 1 299 ? -13.149 11.398 -2.970 1.00 73.00 299 GLU A O 1
ATOM 2469 N N . THR A 1 300 ? -11.812 12.382 -1.470 1.00 74.06 300 THR A N 1
ATOM 2470 C CA . THR A 1 300 ? -10.774 12.719 -2.455 1.00 74.06 300 THR A CA 1
ATOM 2471 C C . THR A 1 300 ? -10.130 11.466 -3.048 1.00 74.06 300 THR A C 1
ATOM 2473 O O . THR A 1 300 ? -9.859 11.407 -4.252 1.00 74.06 300 THR A O 1
ATOM 2476 N N . ASN A 1 301 ? -9.903 10.425 -2.242 1.00 75.50 301 ASN A N 1
ATOM 2477 C CA . ASN A 1 301 ? -9.372 9.165 -2.760 1.00 75.50 301 ASN A CA 1
ATOM 2478 C C . ASN A 1 301 ? -10.368 8.442 -3.662 1.00 75.50 301 ASN A C 1
ATOM 2480 O O . ASN A 1 301 ? -9.960 7.925 -4.700 1.00 75.50 301 ASN A O 1
ATOM 2484 N N . PHE A 1 302 ? -11.649 8.451 -3.313 1.00 76.19 302 PHE A N 1
ATOM 2485 C CA . PHE A 1 302 ? -12.711 7.853 -4.100 1.00 76.19 302 PHE A CA 1
ATOM 2486 C C . PHE A 1 302 ? -12.862 8.607 -5.416 1.00 76.19 302 PHE A C 1
ATOM 2488 O O . PHE A 1 302 ? -12.768 7.985 -6.462 1.00 76.19 302 PHE A O 1
ATOM 2495 N N . LYS A 1 303 ? -12.914 9.946 -5.404 1.00 78.81 303 LYS A N 1
ATOM 2496 C CA . LYS A 1 303 ? -12.900 10.779 -6.624 1.00 78.81 303 LYS A CA 1
ATOM 2497 C C . LYS A 1 303 ? -11.682 10.518 -7.513 1.00 78.81 303 LYS A C 1
ATOM 2499 O O . LYS A 1 303 ? -11.785 10.586 -8.731 1.00 78.81 303 LYS A O 1
ATOM 2504 N N . ARG A 1 304 ? -10.526 10.190 -6.929 1.00 75.44 304 ARG A N 1
ATOM 2505 C CA . ARG A 1 304 ? -9.302 9.854 -7.677 1.00 75.44 304 ARG A CA 1
ATOM 2506 C C . ARG A 1 304 ? -9.306 8.433 -8.253 1.00 75.44 304 ARG A C 1
ATOM 2508 O O . ARG A 1 304 ? -8.657 8.189 -9.272 1.00 75.44 304 ARG A O 1
ATOM 2515 N N . ILE A 1 305 ? -9.938 7.483 -7.567 1.00 75.44 305 ILE A N 1
ATOM 2516 C CA . ILE A 1 305 ? -9.953 6.059 -7.937 1.00 75.44 305 ILE A CA 1
ATOM 2517 C C . ILE A 1 305 ? -11.132 5.746 -8.859 1.00 75.44 305 ILE A C 1
ATOM 2519 O O . ILE A 1 305 ? -10.967 4.968 -9.792 1.00 75.44 305 ILE A O 1
ATOM 2523 N N . LEU A 1 306 ? -12.282 6.381 -8.641 1.00 75.81 306 LEU A N 1
ATOM 2524 C CA . LEU A 1 306 ? -13.538 6.105 -9.328 1.00 75.81 306 LEU A CA 1
ATOM 2525 C C . LEU A 1 306 ? -13.430 6.228 -10.856 1.00 75.81 306 LEU A C 1
ATOM 2527 O O . LEU A 1 306 ? -13.866 5.290 -11.512 1.00 75.81 306 LEU A O 1
ATOM 2531 N N . PRO A 1 307 ? -12.780 7.255 -11.447 1.00 82.69 307 PRO A N 1
ATOM 2532 C CA . PRO A 1 307 ? -12.586 7.307 -12.897 1.00 82.69 307 PRO A CA 1
ATOM 2533 C C . PRO A 1 307 ? -11.792 6.105 -13.412 1.00 82.69 307 PRO A C 1
ATOM 2535 O O . PRO A 1 307 ? -12.206 5.450 -14.351 1.00 82.69 307 PRO A O 1
ATOM 2538 N N . LYS A 1 308 ? -10.718 5.719 -12.713 1.00 82.94 308 LYS A N 1
ATOM 2539 C CA . LYS A 1 308 ? -9.888 4.562 -13.093 1.00 82.94 308 LYS A CA 1
ATOM 2540 C C . LYS A 1 308 ? -10.636 3.238 -12.977 1.00 82.94 308 LYS A C 1
ATOM 2542 O O . LYS A 1 308 ? -10.287 2.285 -13.663 1.00 82.94 308 LYS A O 1
ATOM 2547 N N . LEU A 1 309 ? -11.596 3.169 -12.056 1.00 77.31 309 LEU A N 1
ATOM 2548 C CA . LEU A 1 309 ? -12.446 2.004 -11.867 1.00 77.31 309 LEU A CA 1
ATOM 2549 C C . LEU A 1 309 ? -13.508 1.935 -12.970 1.00 77.31 309 LEU A C 1
ATOM 2551 O O . LEU A 1 309 ? -13.713 0.870 -13.538 1.00 77.31 309 LEU A O 1
ATOM 2555 N N . LEU A 1 310 ? -14.122 3.069 -13.317 1.00 79.50 310 LEU A N 1
ATOM 2556 C CA . LEU A 1 310 ? -15.081 3.179 -14.418 1.00 79.50 310 LEU A CA 1
ATOM 2557 C C . LEU A 1 310 ? -14.420 2.882 -15.772 1.00 79.50 310 LEU A C 1
ATOM 2559 O O . LEU A 1 310 ? -14.960 2.091 -16.532 1.00 79.50 310 LEU A O 1
ATOM 2563 N N . ASP A 1 311 ? -13.207 3.387 -16.008 1.00 79.31 311 ASP A N 1
ATOM 2564 C CA . ASP A 1 311 ? -12.403 3.101 -17.208 1.00 79.31 311 ASP A CA 1
ATOM 2565 C C . ASP A 1 311 ? -11.980 1.623 -17.313 1.00 79.31 311 ASP A C 1
ATOM 2567 O O . ASP A 1 311 ? -11.540 1.163 -18.365 1.00 79.31 311 ASP A O 1
ATOM 2571 N N . SER A 1 312 ? -12.055 0.873 -16.207 1.00 76.00 312 SER A N 1
ATOM 2572 C CA . SER A 1 312 ? -11.733 -0.558 -16.167 1.00 76.00 312 SER A CA 1
ATOM 2573 C C . SER A 1 312 ? -12.941 -1.467 -16.398 1.00 76.00 312 SER A C 1
ATOM 2575 O O . SER A 1 312 ? -12.760 -2.678 -16.531 1.00 76.00 312 SER A O 1
ATOM 2577 N N . ILE A 1 313 ? -14.155 -0.907 -16.458 1.00 76.44 313 ILE A N 1
ATOM 2578 C CA . ILE A 1 313 ? -15.357 -1.652 -16.834 1.00 76.44 313 ILE A CA 1
ATOM 2579 C C . ILE A 1 313 ? -15.349 -1.756 -18.365 1.00 76.44 313 ILE A C 1
ATOM 2581 O O . ILE A 1 313 ? -15.413 -0.725 -19.032 1.00 76.44 313 ILE A O 1
ATOM 2585 N N . PRO A 1 314 ? -15.233 -2.962 -18.948 1.00 70.88 314 PRO A N 1
ATOM 2586 C CA . PRO A 1 314 ? -15.281 -3.109 -20.395 1.00 70.88 314 PRO A CA 1
ATOM 2587 C C . PRO A 1 314 ? -16.643 -2.635 -20.911 1.00 70.88 314 PRO A C 1
ATOM 2589 O O . PRO A 1 314 ? -17.681 -3.019 -20.367 1.00 70.88 314 PRO A O 1
ATOM 2592 N N . ASP A 1 315 ? -16.634 -1.807 -21.958 1.00 68.31 315 ASP A N 1
ATOM 2593 C CA . ASP A 1 315 ? -17.849 -1.379 -22.647 1.00 68.31 315 ASP A CA 1
ATOM 2594 C C . ASP A 1 315 ? -18.610 -2.615 -23.145 1.00 68.31 315 ASP A C 1
ATOM 2596 O O . ASP A 1 315 ? -18.245 -3.252 -24.133 1.00 68.31 315 ASP A O 1
ATOM 2600 N N . ASN A 1 316 ? -19.708 -2.952 -22.468 1.00 57.66 316 ASN A N 1
ATOM 2601 C CA . ASN A 1 316 ? -20.628 -4.021 -22.866 1.00 57.66 316 ASN A CA 1
ATOM 2602 C C . ASN A 1 316 ? -21.513 -3.621 -24.066 1.00 57.66 316 ASN A C 1
ATOM 2604 O O . ASN A 1 316 ? -22.583 -4.191 -24.273 1.00 57.66 316 ASN A O 1
ATOM 2608 N N . SER A 1 317 ? -21.073 -2.675 -24.899 1.00 55.25 317 SER A N 1
ATOM 2609 C CA . SER A 1 317 ? -21.766 -2.275 -26.130 1.00 55.25 317 SER A CA 1
ATOM 2610 C C . SER A 1 317 ? -21.726 -3.349 -27.233 1.00 55.25 317 SER A C 1
ATOM 2612 O O . SER A 1 317 ? -22.312 -3.157 -28.293 1.00 55.25 317 SER A O 1
ATOM 2614 N N . GLY A 1 318 ? -21.088 -4.500 -26.980 1.00 49.06 318 GLY A N 1
ATOM 2615 C CA . GLY A 1 318 ? -21.009 -5.641 -27.896 1.00 49.06 318 GLY A CA 1
ATOM 2616 C C . GLY A 1 318 ? -22.098 -6.716 -27.760 1.00 49.06 318 GLY A C 1
ATOM 2617 O O . GLY A 1 318 ? -22.093 -7.647 -28.558 1.00 49.06 318 GLY A O 1
ATOM 2618 N N . PHE A 1 319 ? -23.034 -6.630 -26.806 1.00 49.53 319 PHE A N 1
ATOM 2619 C CA . PHE A 1 319 ? -24.154 -7.586 -26.706 1.00 49.53 319 PHE A CA 1
ATOM 2620 C C . PHE A 1 319 ? -25.409 -7.078 -27.430 1.00 49.53 319 PHE A C 1
ATOM 2622 O O . PHE A 1 319 ? -26.465 -6.892 -26.833 1.00 49.53 319 PHE A O 1
ATOM 2629 N N . VAL A 1 320 ? -25.286 -6.863 -28.740 1.00 52.09 320 VAL A N 1
ATOM 2630 C CA . VAL A 1 320 ? -26.418 -6.920 -29.675 1.00 52.09 320 VAL A CA 1
ATOM 2631 C C . VAL A 1 320 ? -25.947 -7.667 -30.920 1.00 52.09 320 VAL A C 1
ATOM 2633 O O . VAL A 1 320 ? -25.339 -7.076 -31.812 1.00 52.09 320 VAL A O 1
ATOM 2636 N N . ASN A 1 321 ? -26.164 -8.983 -30.922 1.00 46.41 321 ASN A N 1
ATOM 2637 C CA . ASN A 1 321 ? -26.806 -9.750 -31.999 1.00 46.41 321 ASN A CA 1
ATOM 2638 C C . ASN A 1 321 ? -26.913 -11.222 -31.607 1.00 46.41 321 ASN A C 1
ATOM 2640 O O . ASN A 1 321 ? -25.858 -11.840 -31.342 1.00 46.41 321 ASN A O 1
#

Organism: NCBI:txid392032

Secondary structure (DSSP, 8-state):
-HHHHHHHHHHHHHHHHHHHHHHHHHHHHSS-------------------------------------------------SS-SS-------HHHHHHHHTT-GGGGSSS-HHHHHHHHHHHHHHHHHS--SS--HHHHHHHHHHHHHHTT----HHHHHHHHHHHHHHHHHHHTTTS---HHHHHHHHHH---S-------TT-S-TTTHHHHHHHTTS-----HHHHHHHHHHHHHHHTSSS--HHHHHHHHHHTHHHHHHHHHHS-HHHHHHH-GGGG-HHHHHHHHHHHHT--HHHHHHHHHHHHHTTS---TT---

Sequence (321 aa):
MKEWVRFLAEHHNNSQQLLEERNFNQVTTQSTVTFSNNYQDDTSALDSSTNSDVVNEKNIIVSKVDENKENNDDDDDEESSFPHIYVLPDLPLRIKQIISRGEINEFRGHTNARRLLLDAIFTDVTIQYSLLYPDKSQYRSMAKAILKILNIPNDTGTLNEWIESLKAKFKRERRPLQQISEQVQKMKVRYGNGNGRPMKRTDNVIAPRRELTVQFWNKIDMNDDPEDANQNIQFMKSELANQVINFDNVKVSWKKTLVHRRNFIQNHTTKEVLEEYPGYTNGLLIFDEVQYVCNIDIETNFKRILPKLLDSIPDNSGFVN

InterPro domains:
  IPR042812 Sterile alpha motif domain-containing protein 3 [PTHR47302] (82-310)

Foldseek 3Di:
DQVVLVVLLVLVVVVVVVVVVVVVVVVVVPPDDDDDDDDDDDDDDDDDYDDDDDDDDDDDDDDDDDDDDDDDDPDDCPPQLDDLADAADDADPVLVVCLVVLVLVCCPDDHPSVVSSLVRRCVCCCPRRVPLDDDPSRLLNVLVNVCVSSVHDPDPVSSVVSSVVNVVSSVVVCPVVPPCPVVNVVVCVVPVCPDDDDPPPPVVPPPPLPPVLVVVVVPQPQPVDVVLLVVLLVVLVVQVPDPDHPVVSNLNSLVNNVVVLSVDSNPDRPVVSCVSHVCVVPPVSVVVVCCNSVSDPVVVVCVVCVVVVVVPPPPPPPPDD

pLDDT: mean 70.66, std 22.43, range [29.38, 97.0]

Radius of gyration: 31.43 Å; chains: 1; bounding box: 92×72×74 Å